Protein AF-A0A9D7D2G1-F1 (afdb_monomer)

pLDDT: mean 83.37, std 19.27, range [36.62, 98.75]

Nearest PDB structures (foldseek):
  5tik-assembly1_A  TM=4.092E-01  e=4.204E+00  Plasmodium falciparum 3D7
  6c7k-assembly2_B  TM=1.742E-01  e=4.949E-01  Synechocystis sp. PCC 6803 substr. Kazusa
  1h6h-assembly1_A  TM=3.244E-01  e=3.517E+00  Homo sapiens

Mean predicted aligned error: 9.83 Å

Sequence (231 aa):
MKHLTTCIVALLLLPGCNGDLDATELPETAPCVASPASLDRYAGLTPASGVDGIAFFYADEPQGLNRPEVVTLGAAGKPCSGARDRDACQREVTERSLQATSGWNPPDSGAFRHDRDFGFVTRGDAVVPIATLEELRVAVAPLETVEEAVAWFQVNRGPLRCGDRNLESASDGWVFRVESTGCGHREHFFKLTRDGAITLTRERALEAKPAPCPLVLRQRSARTIRLRELA

Secondary structure (DSSP, 8-state):
-----------S--S----PPPPPPPSBPPP----TTSTTTTTTPPPPTT--EEEEEEEE--SSSSPPEEEEEEEEE-TTTT-SSHHHHHHHHHHHHTT----B--TTSTTT---EEEEEEEETTEEEEE-SHHHHHHHHPSP-SHHHHHHHHHHHH----TTSS-EEEETTEEEEEEEE-SSS-EEEEEEEETT--EEEEEEEESSSS----------------------

Solvent-accessible surface area (backbone atoms only — not comparable to full-atom values): 13412 Å² total; per-residue (Å²): 137,87,80,80,86,74,83,73,86,81,85,82,85,76,89,66,92,80,54,69,49,80,78,81,74,37,92,34,58,41,72,80,66,63,48,64,89,44,59,46,30,45,56,50,38,54,43,16,90,85,43,32,6,32,42,32,34,35,32,47,55,68,93,76,92,65,82,58,58,74,44,78,28,49,45,17,67,42,58,27,68,57,19,87,53,40,68,60,38,51,49,49,54,54,58,48,56,80,65,61,88,62,36,34,66,49,57,80,50,61,99,83,51,62,46,26,36,30,34,33,43,17,40,36,73,44,76,42,81,30,46,41,67,68,54,45,33,63,49,32,26,67,46,90,47,69,58,29,47,51,26,51,42,20,57,70,72,26,79,73,72,57,80,37,40,30,19,39,86,51,99,66,29,34,38,38,55,45,79,41,75,68,79,28,43,31,40,36,33,31,39,34,35,32,66,61,53,75,43,83,75,47,76,45,73,29,44,91,67,58,58,82,61,81,75,76,71,74,77,74,73,79,76,77,78,77,80,76,83,84,127

Structure (mmCIF, N/CA/C/O backbone):
data_AF-A0A9D7D2G1-F1
#
_entry.id   AF-A0A9D7D2G1-F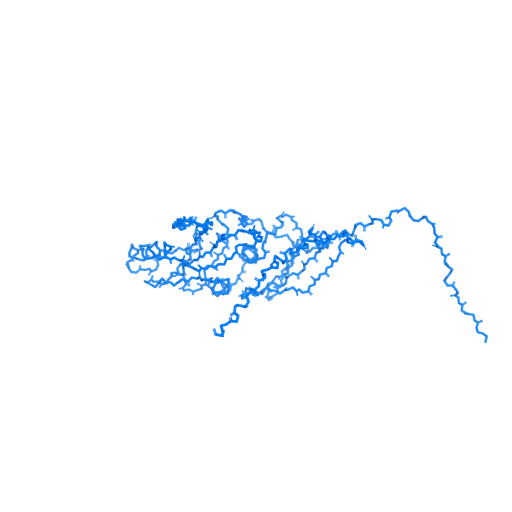1
#
loop_
_atom_site.group_PDB
_atom_site.id
_atom_site.type_symbol
_atom_site.label_atom_id
_atom_site.label_alt_id
_atom_site.label_comp_id
_atom_site.label_asym_id
_atom_site.label_entity_id
_atom_site.label_seq_id
_atom_site.pdbx_PDB_ins_code
_atom_site.Cartn_x
_atom_site.Cartn_y
_atom_site.Cartn_z
_atom_site.occupancy
_atom_site.B_iso_or_equiv
_atom_site.auth_seq_id
_atom_site.auth_comp_id
_atom_site.auth_asym_id
_atom_site.auth_atom_id
_atom_site.pdbx_PDB_model_num
ATOM 1 N N . MET A 1 1 ? 31.987 -24.295 -55.741 1.00 37.72 1 MET A N 1
ATOM 2 C CA . MET A 1 1 ? 32.555 -22.928 -55.793 1.00 37.72 1 MET A CA 1
ATOM 3 C C . MET A 1 1 ? 31.408 -21.978 -55.462 1.00 37.72 1 MET A C 1
ATOM 5 O O . MET A 1 1 ? 30.550 -21.788 -56.300 1.00 37.72 1 MET A O 1
ATOM 9 N N . LYS A 1 2 ? 31.090 -21.742 -54.183 1.00 40.06 2 LYS A N 1
ATOM 10 C CA . LYS A 1 2 ? 31.685 -20.751 -53.263 1.00 40.06 2 LYS A CA 1
ATOM 11 C C . LYS A 1 2 ? 31.754 -19.342 -53.865 1.00 40.06 2 LYS A C 1
ATOM 13 O O . LYS A 1 2 ? 32.793 -18.965 -54.382 1.00 40.06 2 LYS A O 1
ATOM 18 N N . HIS A 1 3 ? 30.690 -18.570 -53.666 1.00 36.62 3 HIS A N 1
ATOM 19 C CA . HIS A 1 3 ? 30.816 -17.148 -53.366 1.00 36.62 3 HIS A CA 1
ATOM 20 C C . HIS A 1 3 ? 30.049 -16.875 -52.071 1.00 36.62 3 HIS A C 1
ATOM 22 O O . HIS A 1 3 ? 28.835 -16.711 -52.059 1.00 36.62 3 HIS A O 1
ATOM 28 N N . LEU A 1 4 ? 30.798 -16.938 -50.964 1.00 40.44 4 LEU A N 1
ATOM 29 C CA . LEU A 1 4 ? 30.449 -16.249 -49.732 1.00 40.44 4 LEU A CA 1
ATOM 30 C C . LEU A 1 4 ? 30.504 -14.753 -50.046 1.00 40.44 4 LEU A C 1
ATOM 32 O O . LEU A 1 4 ? 31.571 -14.247 -50.397 1.00 40.44 4 LEU A O 1
ATOM 36 N N . THR A 1 5 ? 29.380 -14.058 -49.911 1.00 44.41 5 THR A N 1
ATOM 37 C CA . THR A 1 5 ? 29.380 -12.598 -49.852 1.00 44.41 5 THR A CA 1
ATOM 38 C C . THR A 1 5 ? 29.770 -12.200 -48.438 1.00 44.41 5 THR A C 1
ATOM 40 O O . THR A 1 5 ? 29.001 -12.296 -47.486 1.00 44.41 5 THR A O 1
ATOM 43 N N . THR A 1 6 ? 31.037 -11.836 -48.334 1.00 40.59 6 THR A N 1
ATOM 44 C CA . THR A 1 6 ? 31.730 -11.257 -47.196 1.00 40.59 6 THR A CA 1
ATOM 45 C C . THR A 1 6 ? 31.012 -9.992 -46.717 1.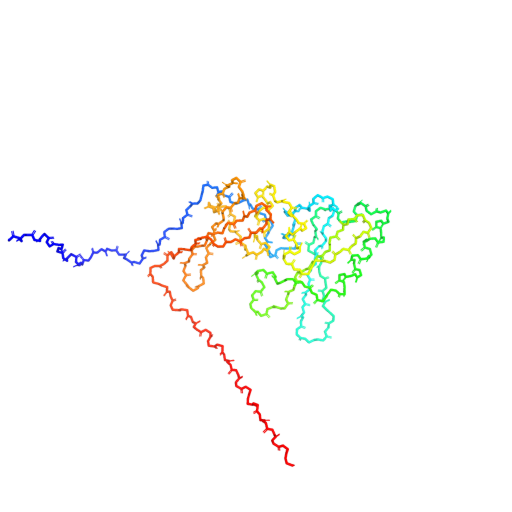00 40.59 6 THR A C 1
ATOM 47 O O . THR A 1 6 ? 30.997 -8.987 -47.426 1.00 40.59 6 THR A O 1
ATOM 50 N N . CYS A 1 7 ? 30.461 -10.009 -45.499 1.00 37.09 7 CYS A N 1
ATOM 51 C CA . CYS A 1 7 ? 30.221 -8.777 -44.746 1.00 37.09 7 CYS A CA 1
ATOM 52 C C . CYS A 1 7 ? 31.585 -8.172 -44.411 1.00 37.09 7 CYS A C 1
ATOM 54 O O . CYS A 1 7 ? 32.289 -8.625 -43.508 1.00 37.09 7 CYS A O 1
ATOM 56 N N . ILE A 1 8 ? 31.976 -7.191 -45.217 1.00 44.25 8 ILE A N 1
ATOM 57 C CA . ILE A 1 8 ? 33.166 -6.379 -45.022 1.00 44.25 8 ILE A CA 1
ATOM 58 C C . ILE A 1 8 ? 32.988 -5.554 -43.748 1.00 44.25 8 ILE A C 1
ATOM 60 O O . ILE A 1 8 ? 31.998 -4.853 -43.553 1.00 44.25 8 ILE A O 1
ATOM 64 N N . VAL A 1 9 ? 34.000 -5.677 -42.897 1.00 48.31 9 VAL A N 1
ATOM 65 C CA . VAL A 1 9 ? 34.281 -4.876 -41.713 1.00 48.31 9 VAL A CA 1
ATOM 66 C C . VAL A 1 9 ? 34.350 -3.399 -42.112 1.00 48.31 9 VAL A C 1
ATOM 68 O O . VAL A 1 9 ? 35.365 -2.935 -42.622 1.00 48.31 9 VAL A O 1
ATOM 71 N N . ALA A 1 10 ? 33.271 -2.658 -41.866 1.00 42.75 10 ALA A N 1
ATOM 72 C CA . ALA A 1 10 ? 33.273 -1.200 -41.807 1.00 42.75 10 ALA A CA 1
ATOM 73 C C . ALA A 1 10 ? 33.274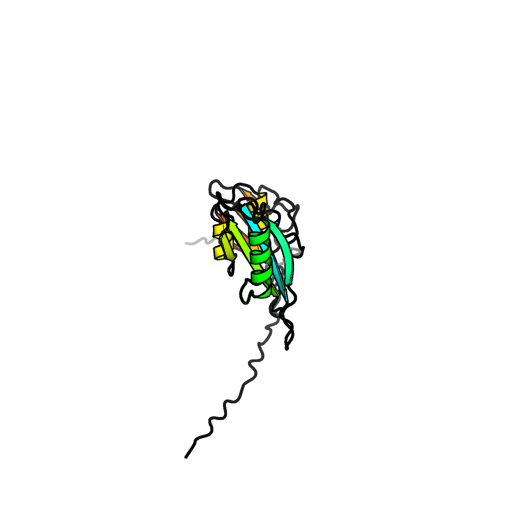 -0.779 -40.330 1.00 42.75 10 ALA A C 1
ATOM 75 O O . ALA A 1 10 ? 32.274 -0.333 -39.774 1.00 42.75 10 ALA A O 1
ATOM 76 N N . LEU A 1 11 ? 34.417 -0.991 -39.676 1.00 46.09 11 LEU A N 1
ATOM 77 C CA . LEU A 1 11 ? 34.780 -0.264 -38.467 1.00 46.09 11 LEU A CA 1
ATOM 78 C C . LEU A 1 11 ? 35.373 1.068 -38.930 1.00 46.09 11 LEU A C 1
ATOM 80 O O . LEU A 1 11 ? 36.401 1.046 -39.602 1.00 46.09 11 LEU A O 1
ATOM 84 N N . LEU A 1 12 ? 34.737 2.184 -38.564 1.00 45.22 12 LEU A N 1
ATOM 85 C CA . LEU A 1 12 ? 35.337 3.423 -38.039 1.00 45.22 12 LEU A CA 1
ATOM 86 C C . LEU A 1 12 ? 34.418 4.623 -38.330 1.00 45.22 12 LEU A C 1
ATOM 88 O O . LEU A 1 12 ? 34.124 4.927 -39.480 1.00 45.22 12 LEU A O 1
ATOM 92 N N . LEU A 1 13 ? 34.060 5.325 -37.245 1.00 43.41 13 LEU A N 1
ATOM 93 C CA . LEU A 1 13 ? 33.414 6.647 -37.182 1.00 43.41 13 LEU A CA 1
ATOM 94 C C . LEU A 1 13 ? 31.881 6.686 -37.334 1.00 43.41 13 LEU A C 1
ATOM 96 O O . LEU A 1 13 ? 31.344 7.435 -38.144 1.00 43.41 13 LEU A O 1
ATOM 100 N N . LEU A 1 14 ? 31.168 5.968 -36.457 1.00 43.66 14 LEU A N 1
ATOM 101 C CA . LEU A 1 14 ? 29.858 6.443 -36.000 1.00 43.66 14 LEU A CA 1
ATOM 102 C C . LEU A 1 14 ? 30.072 7.384 -34.799 1.00 43.66 14 LEU A C 1
ATOM 104 O O . LEU A 1 14 ? 30.745 6.988 -33.841 1.00 43.66 14 LEU A O 1
ATOM 108 N N . PRO A 1 15 ? 29.540 8.617 -34.823 1.00 40.59 15 PRO A N 1
ATOM 109 C CA . PRO A 1 15 ? 29.522 9.468 -33.645 1.00 40.59 15 PRO A CA 1
ATOM 110 C C . PRO A 1 15 ? 28.601 8.834 -32.590 1.00 40.59 15 PRO A C 1
ATOM 112 O O . PRO A 1 15 ? 27.443 8.546 -32.868 1.00 40.59 15 PRO A O 1
ATOM 115 N N . GLY A 1 16 ? 29.120 8.615 -31.378 1.00 40.22 16 GLY A N 1
ATOM 116 C CA . GLY A 1 16 ? 28.297 8.441 -30.177 1.00 40.22 16 GLY A CA 1
ATOM 117 C C . GLY A 1 16 ? 27.693 7.055 -29.907 1.00 40.22 16 GLY A C 1
ATOM 118 O O . GLY A 1 16 ? 26.507 6.966 -29.635 1.00 40.22 16 GLY A O 1
ATOM 119 N N . CYS A 1 17 ? 28.488 5.980 -29.831 1.00 45.84 17 CYS A N 1
ATOM 120 C CA . CYS A 1 17 ? 28.048 4.724 -29.181 1.00 45.84 17 CYS A CA 1
ATOM 121 C C . CYS A 1 17 ? 28.105 4.786 -27.634 1.00 45.84 17 CYS A C 1
ATOM 123 O O . CYS A 1 17 ? 28.354 3.775 -26.980 1.00 45.84 17 CYS A O 1
ATOM 125 N N . ASN A 1 18 ? 27.895 5.971 -27.057 1.00 48.38 18 ASN A N 1
ATOM 126 C CA . ASN A 1 18 ? 27.509 6.151 -25.654 1.00 48.38 18 ASN A CA 1
ATOM 127 C C . ASN A 1 18 ? 25.994 6.422 -25.619 1.00 48.38 18 ASN A C 1
ATOM 129 O O . ASN A 1 18 ? 25.554 7.410 -25.047 1.00 48.38 18 ASN A O 1
ATOM 133 N N . GLY A 1 19 ? 25.229 5.633 -26.377 1.00 53.94 19 GLY A N 1
ATOM 134 C CA . GLY A 1 19 ? 23.796 5.826 -26.534 1.00 53.94 19 GLY A CA 1
ATOM 135 C C . GLY A 1 19 ? 23.076 5.228 -25.342 1.00 53.94 19 GLY A C 1
ATOM 136 O O . GLY A 1 19 ? 22.947 4.005 -25.266 1.00 53.94 19 GLY A O 1
ATOM 137 N N . ASP A 1 20 ? 22.640 6.083 -24.427 1.00 67.56 20 ASP A N 1
ATOM 138 C CA . ASP A 1 20 ? 21.582 5.723 -23.494 1.00 67.56 20 ASP A CA 1
ATOM 139 C C . ASP A 1 20 ? 20.366 5.299 -24.327 1.00 67.56 20 ASP A C 1
ATOM 141 O O . ASP A 1 20 ? 19.984 5.971 -25.289 1.00 67.56 20 ASP A O 1
ATOM 145 N N . LEU A 1 21 ? 19.820 4.122 -24.032 1.00 77.25 21 LEU A N 1
ATOM 146 C CA . LEU A 1 21 ? 18.584 3.673 -24.651 1.00 77.25 21 LEU A CA 1
ATOM 147 C C . LEU A 1 21 ? 17.430 4.416 -23.990 1.00 77.25 21 LEU A C 1
ATOM 149 O O . LEU A 1 21 ? 17.313 4.416 -22.763 1.00 77.25 21 LEU A O 1
ATOM 153 N N . ASP A 1 22 ? 16.544 4.973 -24.810 1.00 84.69 22 ASP A N 1
ATOM 154 C CA . ASP A 1 22 ? 15.324 5.595 -24.311 1.00 84.69 22 ASP A CA 1
ATOM 155 C C . ASP A 1 22 ? 14.502 4.589 -23.497 1.00 84.69 22 ASP A C 1
ATOM 157 O O . ASP A 1 22 ? 14.361 3.413 -23.858 1.00 84.69 22 ASP A O 1
ATOM 161 N N . ALA A 1 23 ? 13.939 5.066 -22.390 1.00 87.12 23 ALA A N 1
ATOM 162 C CA . ALA A 1 23 ? 12.981 4.325 -21.586 1.00 87.12 23 ALA A CA 1
ATOM 163 C C . ALA A 1 23 ? 11.805 3.823 -22.442 1.00 87.12 23 ALA A C 1
ATOM 165 O O . ALA A 1 23 ? 11.312 4.525 -23.324 1.00 87.12 23 ALA A O 1
ATOM 166 N N . THR A 1 24 ? 11.328 2.603 -22.181 1.00 92.12 24 THR A N 1
ATOM 167 C CA . THR A 1 24 ? 10.108 2.113 -22.835 1.00 92.12 24 THR A CA 1
ATOM 168 C C . THR A 1 24 ? 8.909 2.913 -22.336 1.00 92.12 24 THR A C 1
ATOM 170 O O . THR A 1 24 ? 8.613 2.886 -21.147 1.00 92.12 24 THR A O 1
ATOM 173 N N . GLU A 1 25 ? 8.171 3.573 -23.223 1.00 94.69 25 GLU A N 1
ATOM 174 C CA . GLU A 1 25 ? 6.879 4.154 -22.852 1.00 94.69 25 GLU A CA 1
ATOM 175 C C . GLU A 1 25 ? 5.793 3.073 -22.802 1.00 94.69 25 GLU A C 1
ATOM 177 O O . GLU A 1 25 ? 5.651 2.271 -23.728 1.00 94.69 25 GLU A O 1
ATOM 182 N N . LEU A 1 26 ? 5.010 3.069 -21.725 1.00 96.50 26 LEU A N 1
ATOM 183 C CA . LEU A 1 26 ? 3.784 2.281 -21.612 1.00 96.50 26 LEU A CA 1
ATOM 184 C C . LEU A 1 26 ? 2.558 3.109 -22.064 1.00 96.50 26 LEU A C 1
ATOM 186 O O . LEU A 1 26 ? 2.635 4.339 -22.159 1.00 96.50 26 LEU A O 1
ATOM 190 N N . PRO A 1 27 ? 1.424 2.481 -22.425 1.00 97.12 27 PRO A N 1
ATOM 191 C CA . PRO A 1 27 ? 0.293 3.198 -23.013 1.00 97.12 27 PRO A CA 1
ATOM 192 C C . PRO A 1 27 ? -0.341 4.236 -22.078 1.00 97.12 27 PRO A C 1
ATOM 194 O O . PRO A 1 27 ? -0.830 5.251 -22.579 1.00 97.12 27 PRO A O 1
ATOM 197 N N . GLU A 1 28 ? -0.291 4.033 -20.762 1.00 97.25 28 GLU A N 1
ATOM 198 C CA . GLU A 1 28 ? -0.954 4.864 -19.754 1.00 97.25 28 GLU A CA 1
ATOM 199 C C . GLU A 1 28 ? 0.048 5.518 -18.789 1.00 97.25 28 GLU A C 1
ATOM 201 O O . GLU A 1 28 ? 1.206 5.109 -18.654 1.00 97.25 28 GLU A O 1
ATOM 206 N N . THR A 1 29 ? -0.428 6.549 -18.096 1.00 96.62 29 THR A N 1
ATOM 207 C CA . THR A 1 29 ? 0.300 7.260 -17.041 1.00 96.62 29 THR A CA 1
ATOM 208 C C . THR A 1 29 ? -0.228 6.815 -15.684 1.00 96.62 29 THR A C 1
ATOM 210 O O . THR A 1 29 ? -1.438 6.861 -15.461 1.00 96.62 29 THR A O 1
ATOM 213 N N . ALA A 1 30 ? 0.656 6.428 -14.760 1.00 94.25 30 ALA A N 1
ATOM 214 C CA . ALA A 1 30 ? 0.239 6.168 -13.386 1.00 94.25 30 ALA A CA 1
ATOM 215 C C . ALA A 1 30 ? -0.246 7.469 -12.705 1.00 94.25 30 ALA A C 1
ATOM 217 O O . ALA A 1 30 ? 0.460 8.486 -12.767 1.00 94.25 30 ALA A O 1
ATOM 218 N N . PRO A 1 31 ? -1.418 7.470 -12.040 1.00 94.06 31 PRO A N 1
ATOM 219 C CA . PRO A 1 31 ? -1.891 8.623 -11.283 1.00 94.06 31 PRO A CA 1
ATOM 220 C C . PRO A 1 31 ? -0.925 9.010 -10.157 1.00 94.06 31 PRO A C 1
ATOM 222 O O . PRO A 1 31 ? -0.234 8.174 -9.572 1.00 94.06 31 PRO A O 1
ATOM 225 N N . CYS A 1 32 ? -0.919 10.300 -9.817 1.00 90.12 32 CYS A N 1
ATOM 226 C CA . CYS A 1 32 ? -0.247 10.794 -8.619 1.00 90.12 32 CYS A CA 1
ATOM 227 C C . CYS A 1 32 ? -1.045 10.359 -7.389 1.00 90.12 32 CYS A C 1
ATOM 229 O O . CYS A 1 32 ? -2.122 10.894 -7.131 1.00 90.12 32 CYS A O 1
ATOM 231 N N . VAL A 1 33 ? -0.491 9.435 -6.612 1.00 89.00 33 VAL A N 1
ATOM 232 C CA . VAL A 1 33 ? -0.960 9.127 -5.255 1.00 89.00 33 VAL A CA 1
ATOM 233 C C . VAL A 1 33 ? 0.009 9.708 -4.223 1.00 89.00 33 VAL A C 1
ATOM 235 O O . VAL A 1 33 ? 1.071 10.228 -4.582 1.00 89.00 33 VAL A O 1
ATOM 238 N N . ALA A 1 34 ? -0.367 9.647 -2.946 1.00 84.56 34 ALA A N 1
ATOM 239 C CA . ALA A 1 34 ? 0.503 10.039 -1.843 1.00 84.56 34 ALA A CA 1
ATOM 240 C C . ALA A 1 34 ? 1.864 9.330 -1.936 1.00 84.56 34 ALA A C 1
ATOM 242 O O . ALA A 1 34 ? 1.935 8.141 -2.233 1.00 84.56 34 ALA A O 1
ATOM 243 N N . SER A 1 35 ? 2.941 10.076 -1.692 1.00 79.62 35 SER A N 1
ATOM 244 C CA . SER A 1 35 ? 4.307 9.551 -1.757 1.00 79.62 35 SER A CA 1
ATOM 245 C C . SER A 1 35 ? 4.515 8.434 -0.726 1.00 79.62 35 SER A C 1
ATOM 247 O O . SER A 1 35 ? 4.041 8.566 0.399 1.00 79.62 35 SER A O 1
ATOM 249 N N . PRO A 1 36 ? 5.308 7.383 -1.001 1.00 74.06 36 PRO A N 1
ATOM 250 C CA . PRO A 1 36 ? 5.646 6.388 0.020 1.00 74.06 36 PRO A CA 1
ATOM 251 C C . PRO A 1 36 ? 6.397 7.002 1.214 1.00 74.06 36 PRO A C 1
ATOM 253 O O . PRO A 1 36 ? 6.382 6.447 2.307 1.00 74.06 36 PRO A O 1
ATOM 256 N N . ALA A 1 37 ? 7.008 8.178 1.063 1.00 76.75 37 ALA A N 1
ATOM 257 C CA . ALA A 1 37 ? 7.652 8.882 2.169 1.00 76.75 37 ALA A CA 1
ATOM 258 C C . ALA A 1 37 ? 6.677 9.696 3.043 1.00 76.75 37 ALA A C 1
ATOM 260 O O . ALA A 1 37 ? 7.070 10.151 4.118 1.00 76.75 37 ALA A O 1
ATOM 261 N N . SER A 1 38 ? 5.432 9.918 2.609 1.00 82.12 38 SER A N 1
ATOM 262 C CA . SER A 1 38 ? 4.484 10.758 3.340 1.00 82.12 38 SER A CA 1
ATOM 263 C C . SER A 1 38 ? 3.702 9.980 4.401 1.00 82.12 38 SER A C 1
ATOM 265 O O . SER A 1 38 ? 3.584 8.756 4.360 1.00 82.12 38 SER A O 1
ATOM 267 N N . LEU A 1 39 ? 3.164 10.712 5.382 1.00 83.62 39 LEU A N 1
ATOM 268 C CA . LEU A 1 39 ? 2.352 10.149 6.468 1.00 83.62 39 LEU A CA 1
ATOM 269 C C . LEU A 1 39 ? 0.973 9.661 6.001 1.00 83.62 39 LEU A C 1
ATOM 271 O O . LEU A 1 39 ? 0.237 9.111 6.803 1.00 83.62 39 LEU A O 1
ATOM 275 N N . ASP A 1 40 ? 0.610 9.874 4.739 1.00 84.25 40 ASP A N 1
ATOM 276 C CA . ASP A 1 40 ? -0.650 9.465 4.115 1.00 84.25 40 ASP A CA 1
ATOM 277 C C . ASP A 1 40 ? -0.448 8.419 3.003 1.00 84.25 40 ASP A C 1
ATOM 279 O O . ASP A 1 40 ? -1.362 8.175 2.217 1.00 84.25 40 ASP A O 1
ATOM 283 N N . ARG A 1 41 ? 0.714 7.744 2.955 1.00 88.44 41 ARG A N 1
ATOM 284 C CA . ARG A 1 41 ? 1.060 6.722 1.941 1.00 88.44 41 ARG A CA 1
ATOM 285 C C . ARG A 1 41 ? 0.045 5.579 1.773 1.00 88.44 41 ARG A C 1
ATOM 287 O O . ARG A 1 41 ? 0.041 4.908 0.748 1.00 88.44 41 ARG A O 1
ATOM 294 N N . TYR A 1 42 ? -0.830 5.363 2.755 1.00 93.62 42 TYR A N 1
ATOM 295 C CA . TYR A 1 42 ? -1.876 4.334 2.727 1.00 93.62 42 TYR A CA 1
ATOM 296 C C . TYR A 1 42 ? -3.262 4.850 2.307 1.00 93.62 42 TYR A C 1
ATOM 298 O O . TYR A 1 42 ? -4.187 4.052 2.167 1.00 93.62 42 TYR A O 1
ATOM 306 N N . ALA A 1 43 ? -3.433 6.159 2.098 1.00 88.50 43 ALA A N 1
ATOM 307 C CA . ALA A 1 43 ? -4.740 6.777 1.855 1.00 88.50 43 ALA A CA 1
ATOM 308 C C . ALA A 1 43 ? -5.402 6.343 0.535 1.00 88.50 43 ALA A C 1
ATOM 310 O O . ALA A 1 43 ? -6.619 6.440 0.404 1.00 88.50 43 ALA A O 1
ATOM 311 N N . GLY A 1 44 ? -4.616 5.861 -0.434 1.00 92.31 44 GLY A N 1
ATOM 312 C CA . GLY A 1 44 ? -5.120 5.335 -1.705 1.00 92.31 44 GLY A CA 1
ATOM 313 C C . GLY A 1 44 ? -5.604 3.883 -1.648 1.00 92.31 44 GLY A C 1
ATOM 314 O O . GLY A 1 44 ? -6.032 3.361 -2.671 1.00 92.31 44 GLY A O 1
ATOM 315 N N . LEU A 1 45 ? -5.510 3.212 -0.494 1.00 96.62 45 LEU A N 1
ATOM 316 C CA . LEU A 1 45 ? -5.970 1.834 -0.336 1.00 96.62 45 LEU A CA 1
ATOM 317 C C . LEU A 1 45 ? -7.426 1.793 0.129 1.00 96.62 45 LEU A C 1
ATOM 319 O O . LEU A 1 45 ? -7.821 2.499 1.061 1.00 96.62 45 LEU A O 1
ATOM 323 N N . THR A 1 46 ? -8.191 0.877 -0.455 1.00 97.75 46 THR A N 1
ATOM 324 C CA . THR A 1 46 ? -9.532 0.528 0.013 1.00 97.75 46 THR A CA 1
ATOM 325 C C . THR A 1 46 ? -9.469 -0.786 0.788 1.00 97.75 46 THR A C 1
ATOM 327 O O . THR A 1 46 ? -8.862 -1.747 0.316 1.00 97.75 46 THR A O 1
ATOM 330 N N . PRO A 1 47 ? -10.063 -0.868 1.989 1.00 97.88 47 PRO A N 1
ATOM 331 C CA . PRO A 1 47 ? -10.156 -2.135 2.697 1.00 97.88 47 PRO A CA 1
ATOM 332 C C . PRO A 1 47 ? -11.028 -3.150 1.951 1.00 97.88 47 PRO A C 1
ATOM 334 O O . PRO A 1 47 ? -12.041 -2.797 1.347 1.00 97.88 47 PRO A O 1
ATOM 337 N N . ALA A 1 48 ? -10.675 -4.426 2.076 1.00 97.69 48 ALA A N 1
ATOM 338 C CA . ALA A 1 48 ? -11.452 -5.538 1.552 1.00 97.69 48 ALA A CA 1
ATOM 339 C C . ALA A 1 48 ? -12.899 -5.528 2.079 1.00 97.69 48 ALA A C 1
ATOM 341 O O . ALA A 1 48 ? -13.197 -5.026 3.167 1.00 97.69 48 ALA A O 1
ATOM 342 N N . SER A 1 49 ? -13.809 -6.163 1.337 1.00 96.56 49 SER A N 1
ATOM 343 C CA . SER A 1 49 ? -15.216 -6.256 1.739 1.00 96.56 49 SER A CA 1
ATOM 344 C C . SER A 1 49 ? -15.382 -6.807 3.165 1.00 96.56 49 SER A C 1
ATOM 346 O O . SER A 1 49 ? -14.760 -7.797 3.564 1.00 96.56 49 SER A O 1
ATOM 348 N N . GLY A 1 50 ? -16.227 -6.140 3.953 1.00 96.44 50 GLY A N 1
ATOM 349 C CA . GLY A 1 50 ? -16.466 -6.474 5.357 1.00 96.44 50 GLY A CA 1
ATOM 350 C C . GLY A 1 50 ? -15.350 -6.052 6.317 1.00 96.44 50 GLY A C 1
ATOM 351 O O . GLY A 1 50 ? -15.383 -6.461 7.475 1.00 96.44 50 GLY A O 1
ATOM 352 N N . VAL A 1 51 ? -14.348 -5.291 5.878 1.00 98.12 51 VAL A N 1
ATOM 353 C CA . VAL A 1 51 ? -13.413 -4.574 6.759 1.00 98.12 51 VAL A CA 1
ATOM 354 C C . VAL A 1 51 ? -13.908 -3.138 6.930 1.00 98.12 51 VAL A C 1
ATOM 356 O O . VAL A 1 51 ? -14.209 -2.466 5.949 1.00 98.12 51 VAL A O 1
ATOM 359 N N . ASP A 1 52 ? -13.975 -2.655 8.171 1.00 97.88 52 ASP A N 1
ATOM 360 C CA . ASP A 1 52 ? -14.402 -1.279 8.458 1.00 97.88 52 ASP A CA 1
ATOM 361 C C . ASP A 1 52 ? -13.308 -0.276 8.067 1.00 97.88 52 ASP A C 1
ATOM 363 O O . ASP A 1 52 ? -13.559 0.777 7.475 1.00 97.88 52 ASP A O 1
ATOM 367 N N . GLY A 1 53 ? -12.068 -0.615 8.410 1.00 98.12 53 GLY A N 1
ATOM 368 C CA . GLY A 1 53 ? -10.880 0.137 8.051 1.00 98.12 53 GLY A CA 1
ATOM 369 C C . GLY A 1 53 ? -9.608 -0.487 8.601 1.00 98.12 53 GLY A C 1
ATOM 370 O O . GLY A 1 53 ? -9.652 -1.404 9.429 1.00 98.12 53 GLY A O 1
ATOM 371 N N . ILE A 1 54 ? -8.481 0.046 8.146 1.00 98.44 54 ILE A N 1
ATOM 372 C CA . ILE A 1 54 ? -7.136 -0.314 8.585 1.00 98.44 54 ILE A CA 1
ATOM 373 C C . ILE A 1 54 ? -6.478 0.942 9.147 1.00 98.44 54 ILE A C 1
ATOM 375 O O . ILE A 1 54 ? -6.401 1.951 8.448 1.00 98.44 54 ILE A O 1
ATOM 379 N N . ALA A 1 55 ? -6.030 0.896 10.398 1.00 97.88 55 ALA A N 1
ATOM 380 C CA . ALA A 1 55 ? -5.226 1.960 10.998 1.00 97.88 55 ALA A CA 1
ATOM 381 C C . ALA A 1 55 ? -3.740 1.635 10.820 1.00 97.88 55 ALA A C 1
ATOM 383 O O . ALA A 1 55 ? -3.337 0.512 11.129 1.00 97.88 55 ALA A O 1
ATOM 384 N N . PHE A 1 56 ? -2.943 2.593 10.346 1.00 97.25 56 PHE A N 1
ATOM 385 C CA . PHE A 1 56 ? -1.518 2.401 10.074 1.00 97.25 56 PHE A CA 1
ATOM 386 C C . PHE A 1 56 ? -0.646 3.203 11.028 1.00 97.25 56 PHE A C 1
ATOM 388 O O . PHE A 1 56 ? -0.972 4.326 11.423 1.00 97.25 56 PHE A O 1
ATOM 395 N N . PHE A 1 57 ? 0.496 2.620 11.361 1.00 95.44 57 PHE A N 1
ATOM 396 C CA . PHE A 1 57 ? 1.446 3.160 12.312 1.00 95.44 57 PHE A CA 1
ATOM 397 C C . PHE A 1 57 ? 2.871 2.925 11.831 1.00 95.44 57 PHE A C 1
ATOM 399 O O . PHE A 1 57 ? 3.152 1.989 11.083 1.00 95.44 57 PHE A O 1
ATOM 406 N N . TYR A 1 58 ? 3.757 3.780 12.309 1.00 92.44 58 TYR A N 1
ATOM 407 C CA . TYR A 1 58 ? 5.194 3.721 12.134 1.00 92.44 58 TYR A CA 1
ATOM 408 C C . TYR A 1 58 ? 5.839 3.616 13.509 1.00 92.44 58 TYR A C 1
ATOM 410 O O . TYR A 1 58 ? 5.433 4.325 14.431 1.00 92.44 58 TYR A O 1
ATOM 418 N N . ALA A 1 59 ? 6.850 2.765 13.639 1.00 90.75 59 ALA A N 1
ATOM 419 C CA . ALA A 1 59 ? 7.742 2.756 14.787 1.00 90.75 59 ALA A CA 1
ATOM 420 C C . ALA A 1 59 ? 9.188 2.903 14.314 1.00 90.75 59 ALA A C 1
ATOM 422 O O . ALA A 1 59 ? 9.662 2.114 13.494 1.00 90.75 59 ALA A O 1
ATOM 423 N N . ASP A 1 60 ? 9.880 3.890 14.880 1.00 85.31 60 ASP A N 1
ATOM 424 C CA . ASP A 1 60 ? 11.337 3.988 14.821 1.00 85.31 60 ASP A CA 1
ATOM 425 C C . ASP A 1 60 ? 11.918 3.214 16.009 1.00 85.31 60 ASP A C 1
ATOM 427 O O . ASP A 1 60 ? 11.551 3.463 17.164 1.00 85.31 60 ASP A O 1
ATOM 431 N N . GLU A 1 61 ? 12.807 2.261 15.737 1.00 74.56 61 GLU A N 1
ATOM 432 C CA . GLU A 1 61 ? 13.628 1.617 16.759 1.00 74.56 61 GLU A CA 1
ATOM 433 C C . GLU A 1 61 ? 15.026 2.246 16.782 1.00 74.56 61 GLU A C 1
ATOM 435 O O . GLU A 1 61 ? 15.960 1.726 16.153 1.00 74.56 61 GLU A O 1
ATOM 440 N N . PRO A 1 62 ? 15.229 3.340 17.541 1.00 66.31 62 PRO A N 1
ATOM 441 C CA . PRO A 1 62 ? 16.562 3.875 17.725 1.00 66.31 62 PRO A CA 1
ATOM 442 C C . PRO A 1 62 ? 17.433 2.816 18.403 1.00 66.31 62 PRO A C 1
ATOM 444 O O . PRO A 1 62 ? 17.035 2.166 19.375 1.00 66.31 62 PRO A O 1
ATOM 447 N N . GLN A 1 63 ? 18.654 2.640 17.894 1.00 61.28 63 GLN A N 1
ATOM 448 C CA . GLN A 1 63 ? 19.611 1.705 18.475 1.00 61.28 63 GLN A CA 1
ATOM 449 C C . GLN A 1 63 ? 19.945 2.125 19.914 1.00 61.28 63 GLN A C 1
ATOM 451 O O . GLN A 1 63 ? 20.771 3.007 20.136 1.00 61.28 63 GLN A O 1
ATOM 456 N N . GLY A 1 64 ? 19.317 1.467 20.890 1.00 56.25 64 GLY A N 1
ATOM 457 C CA . GLY A 1 64 ? 19.622 1.627 22.309 1.00 56.25 64 GLY A CA 1
ATOM 458 C C . GLY A 1 64 ? 18.524 2.305 23.135 1.00 56.25 64 GLY A C 1
ATOM 459 O O . GLY A 1 64 ? 18.556 3.505 23.370 1.00 56.25 64 GLY A O 1
ATOM 460 N N . LEU A 1 65 ? 17.661 1.463 23.715 1.00 52.72 65 LEU A N 1
ATOM 461 C CA . LEU A 1 65 ? 17.097 1.581 25.074 1.00 52.72 65 LEU A CA 1
ATOM 462 C C . LEU A 1 65 ? 15.916 2.528 25.373 1.00 52.72 65 LEU A C 1
ATOM 464 O O . LEU A 1 65 ? 15.529 2.597 26.537 1.00 52.72 65 LEU A O 1
ATOM 468 N N . ASN A 1 66 ? 15.245 3.136 24.393 1.00 65.50 66 ASN A N 1
ATOM 469 C CA . ASN A 1 66 ? 13.941 3.782 24.633 1.00 65.50 66 ASN A CA 1
ATOM 470 C C . ASN A 1 66 ? 12.797 3.010 23.960 1.00 65.50 66 ASN A C 1
ATOM 472 O O . ASN A 1 66 ? 13.013 2.328 22.960 1.00 65.50 66 ASN A O 1
ATOM 476 N N . ARG A 1 67 ? 11.580 3.084 24.529 1.00 67.75 67 ARG A N 1
ATOM 477 C CA . ARG A 1 67 ? 10.375 2.555 23.863 1.00 67.75 67 ARG A CA 1
ATOM 478 C C . ARG A 1 67 ? 10.255 3.220 22.484 1.00 67.75 67 ARG A C 1
ATOM 480 O O . ARG A 1 67 ? 10.447 4.435 22.431 1.00 67.75 67 ARG A O 1
ATOM 487 N N . PRO A 1 68 ? 9.950 2.463 21.415 1.00 74.19 68 PRO A N 1
ATOM 488 C CA . PRO A 1 68 ? 9.790 3.040 20.088 1.00 74.19 68 PRO A CA 1
ATOM 489 C C . PRO A 1 68 ? 8.706 4.117 20.121 1.00 74.19 68 PRO A C 1
ATOM 491 O O . PRO A 1 68 ? 7.643 3.925 20.721 1.00 74.19 68 PRO A O 1
ATOM 494 N N . GLU A 1 69 ? 8.994 5.262 19.508 1.00 86.56 69 GLU A N 1
ATOM 495 C CA . GLU A 1 69 ? 7.982 6.283 19.272 1.00 86.56 69 GLU A CA 1
ATOM 496 C C . GLU A 1 69 ? 7.041 5.766 18.183 1.00 86.56 69 GLU A C 1
ATOM 498 O O . GLU A 1 69 ? 7.487 5.392 17.098 1.00 86.56 69 GLU A O 1
ATOM 503 N N . VAL A 1 70 ? 5.745 5.705 18.496 1.00 90.69 70 VAL A N 1
ATOM 504 C CA . VAL A 1 70 ? 4.716 5.252 17.559 1.00 90.69 70 VAL A CA 1
ATOM 505 C C . VAL A 1 70 ? 4.045 6.468 16.937 1.00 90.69 70 VAL A C 1
ATOM 507 O O . VAL A 1 70 ? 3.422 7.267 17.63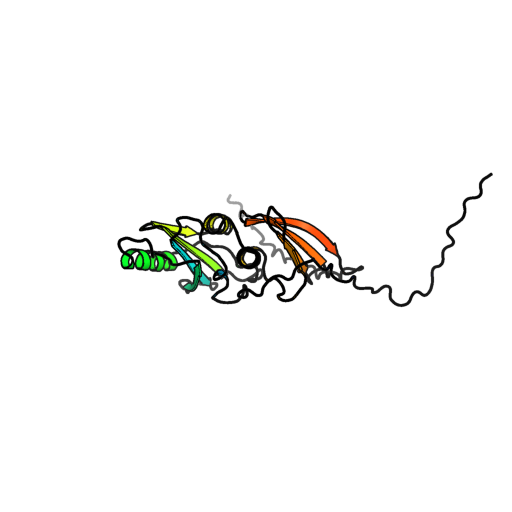7 1.00 90.69 70 VAL A O 1
ATOM 510 N N . VAL A 1 71 ? 4.150 6.587 15.616 1.00 92.38 71 VAL A N 1
ATOM 511 C CA . VAL A 1 71 ? 3.563 7.670 14.819 1.00 92.38 71 VAL A CA 1
ATOM 512 C C . VAL A 1 71 ? 2.408 7.117 13.991 1.00 92.38 71 VAL A C 1
ATOM 514 O O . VAL A 1 71 ? 2.526 6.064 13.372 1.00 92.38 71 VAL A O 1
ATOM 517 N N . THR A 1 72 ? 1.282 7.825 13.949 1.00 93.75 72 THR A N 1
ATOM 518 C CA . THR A 1 72 ? 0.134 7.448 13.111 1.00 93.75 72 THR A CA 1
ATOM 519 C C . THR A 1 72 ? 0.385 7.816 11.645 1.00 93.75 72 THR A C 1
ATOM 521 O O . THR A 1 72 ? 0.700 8.966 11.344 1.00 93.75 72 THR A O 1
ATOM 524 N N . LEU A 1 73 ? 0.181 6.859 10.734 1.00 91.56 73 LEU A N 1
ATOM 525 C CA . LEU A 1 73 ? 0.339 6.998 9.273 1.00 91.56 73 LEU A CA 1
ATOM 526 C C . LEU A 1 73 ? -1.009 7.092 8.530 1.00 91.56 73 LEU A C 1
ATOM 528 O O . LEU A 1 73 ? -1.131 6.749 7.354 1.00 91.56 73 LEU A O 1
ATOM 532 N N . GLY A 1 74 ? -2.063 7.482 9.242 1.00 92.31 74 GLY A N 1
ATOM 533 C CA . GLY A 1 74 ? -3.416 7.553 8.702 1.00 92.31 74 GLY A CA 1
ATOM 534 C C . GLY A 1 74 ? -4.135 6.203 8.665 1.00 92.31 74 GLY A C 1
ATOM 535 O O . GLY A 1 74 ? -3.877 5.305 9.472 1.00 92.31 74 GLY A O 1
ATOM 536 N N . ALA A 1 75 ? -5.114 6.096 7.767 1.00 95.31 75 ALA A N 1
ATOM 537 C CA . ALA A 1 75 ? -5.996 4.942 7.673 1.00 95.31 75 ALA A CA 1
ATOM 538 C C . ALA A 1 75 ? -6.497 4.706 6.244 1.00 95.31 75 ALA A C 1
ATOM 540 O O . ALA A 1 75 ? -6.683 5.653 5.481 1.00 95.31 75 ALA A O 1
ATOM 541 N N . ALA A 1 76 ? -6.790 3.443 5.938 1.00 95.69 76 ALA A N 1
ATOM 542 C CA . ALA A 1 76 ? -7.621 3.039 4.808 1.00 95.69 76 ALA A CA 1
ATOM 543 C C . ALA A 1 76 ? -9.044 2.771 5.318 1.00 95.69 76 ALA A C 1
ATOM 545 O O . ALA A 1 76 ? -9.230 2.042 6.296 1.00 95.69 76 ALA A O 1
ATOM 546 N N . GLY A 1 77 ? -10.061 3.354 4.684 1.00 95.81 77 GLY A N 1
ATOM 547 C CA . GLY A 1 77 ? -11.446 3.270 5.161 1.00 95.81 77 GLY A CA 1
ATOM 548 C C . GLY A 1 77 ? -11.680 3.999 6.491 1.00 95.81 77 GLY A C 1
ATOM 549 O O . GLY A 1 77 ? -11.140 5.080 6.727 1.00 95.81 77 GLY A O 1
ATOM 550 N N . LYS A 1 78 ? -12.538 3.442 7.357 1.00 97.44 78 LYS A N 1
ATOM 551 C CA . LYS A 1 78 ? -12.943 4.058 8.634 1.00 97.44 78 LYS A CA 1
ATOM 552 C C . LYS A 1 78 ? -12.800 3.057 9.784 1.00 97.44 78 LYS A C 1
ATOM 554 O O . LYS A 1 78 ? -13.781 2.382 10.120 1.00 97.44 78 LYS A O 1
ATOM 559 N N . PRO A 1 79 ? -11.607 2.964 10.404 1.00 98.06 79 PRO A N 1
ATOM 560 C CA . PRO A 1 79 ? -11.372 2.028 11.491 1.00 98.06 79 PRO A CA 1
ATOM 561 C C . PRO A 1 79 ? -12.420 2.132 12.606 1.00 98.06 79 PRO A C 1
ATOM 563 O O . PRO A 1 79 ? -12.836 3.234 12.972 1.00 98.06 79 PRO A O 1
ATOM 566 N N . CYS A 1 80 ? -12.856 0.985 13.129 1.00 98.44 80 CYS A N 1
ATOM 567 C CA . CYS A 1 80 ? -13.873 0.854 14.181 1.00 98.44 80 CYS A CA 1
ATOM 568 C C . CYS A 1 80 ? -15.278 1.378 13.824 1.00 98.44 80 CYS A C 1
ATOM 570 O O . CYS A 1 80 ? -16.136 1.471 14.701 1.00 98.44 80 CYS A O 1
ATOM 572 N N . SER A 1 81 ? -15.561 1.741 12.567 1.00 98.31 81 SER A N 1
ATOM 573 C CA . SER A 1 81 ? -16.865 2.325 12.214 1.00 98.31 81 SER A CA 1
ATOM 574 C C . SER A 1 81 ? -18.047 1.358 12.376 1.00 98.31 81 SER A C 1
ATOM 576 O O . SER A 1 81 ? -19.152 1.818 12.698 1.00 98.31 81 SER A O 1
ATOM 578 N N . GLY A 1 82 ? -17.808 0.051 12.228 1.00 97.88 82 GLY A N 1
ATOM 579 C CA . GLY A 1 82 ? -18.776 -1.026 12.442 1.00 97.88 82 GLY A CA 1
ATOM 580 C C . GLY A 1 82 ? -18.810 -1.587 13.868 1.00 97.88 82 GLY A C 1
ATOM 581 O O . GLY A 1 82 ? -19.648 -2.444 14.153 1.00 97.88 82 GLY A O 1
ATOM 582 N N . ALA A 1 83 ? -17.936 -1.127 14.771 1.00 98.44 83 ALA A N 1
ATOM 583 C CA . ALA A 1 83 ? -17.903 -1.578 16.163 1.00 98.44 83 ALA A CA 1
ATOM 584 C C . ALA A 1 83 ? -19.182 -1.189 16.919 1.00 98.44 83 ALA A C 1
ATOM 586 O O . ALA A 1 83 ? -19.719 -0.091 16.734 1.00 98.44 83 ALA A O 1
ATOM 587 N N . ARG A 1 84 ? -19.644 -2.072 17.814 1.00 98.50 84 ARG A N 1
ATOM 588 C CA . ARG A 1 84 ? -20.760 -1.781 18.729 1.00 98.50 84 ARG A CA 1
ATOM 589 C C . ARG A 1 84 ? -20.338 -0.763 19.781 1.00 98.50 84 ARG A C 1
ATOM 591 O O . ARG A 1 84 ? -21.101 0.152 20.076 1.00 98.50 84 ARG A O 1
ATOM 598 N N . ASP A 1 85 ? -19.120 -0.909 20.300 1.00 98.19 85 ASP A N 1
ATOM 599 C CA . ASP A 1 85 ? -18.459 0.073 21.160 1.00 98.19 85 ASP A CA 1
ATOM 600 C C . ASP A 1 85 ? -17.235 0.639 20.427 1.00 98.19 85 ASP A C 1
ATOM 602 O O . ASP A 1 85 ? -16.140 0.068 20.426 1.00 98.19 85 ASP A O 1
ATOM 606 N N . ARG A 1 86 ? -17.449 1.769 19.746 1.00 98.38 86 ARG A N 1
ATOM 607 C CA . ARG A 1 86 ? -16.414 2.428 18.939 1.00 98.38 86 ARG A CA 1
ATOM 608 C C . ARG A 1 86 ? -15.240 2.904 19.783 1.00 98.38 86 ARG A C 1
ATOM 610 O O . ARG A 1 86 ? -14.098 2.766 19.351 1.00 98.38 86 ARG A O 1
ATOM 617 N N . ASP A 1 87 ? -15.514 3.415 20.977 1.00 98.38 87 ASP A N 1
ATOM 618 C CA . ASP A 1 87 ? -14.481 3.947 21.860 1.00 98.38 87 ASP A CA 1
ATOM 619 C C . ASP A 1 87 ? -13.617 2.810 22.415 1.00 98.38 87 ASP A C 1
ATOM 621 O O . ASP A 1 87 ? -12.398 2.955 22.512 1.00 98.38 87 ASP A O 1
ATOM 625 N N . ALA A 1 88 ? -14.216 1.658 22.744 1.00 98.31 88 ALA A N 1
ATOM 626 C CA . ALA A 1 88 ? -13.460 0.467 23.129 1.00 98.31 88 ALA A CA 1
ATOM 627 C C . ALA A 1 88 ? -12.560 -0.037 21.996 1.00 98.31 88 ALA A C 1
ATOM 629 O O . ALA A 1 88 ? -11.376 -0.267 22.235 1.00 98.31 88 ALA A O 1
ATOM 630 N N . CYS A 1 89 ? -13.079 -0.124 20.768 1.00 98.75 89 CYS A N 1
ATOM 631 C CA . CYS A 1 89 ? -12.279 -0.521 19.608 1.00 98.75 89 CYS A CA 1
ATOM 632 C C . CYS A 1 89 ? -11.105 0.446 19.358 1.00 98.75 89 CYS A C 1
ATOM 634 O O . CYS A 1 89 ? -9.972 0.012 19.152 1.00 98.75 89 CYS A O 1
ATOM 636 N N . GLN A 1 90 ? -11.333 1.763 19.438 1.00 98.44 90 GLN A N 1
ATOM 637 C CA . GLN A 1 90 ? -10.274 2.763 19.248 1.00 98.44 90 GLN A CA 1
ATOM 638 C C . GLN A 1 90 ? -9.202 2.708 20.342 1.00 98.44 90 GLN A C 1
ATOM 640 O O . GLN A 1 90 ? -8.007 2.825 20.043 1.00 98.44 90 GLN A O 1
ATOM 645 N N . ARG A 1 91 ? -9.611 2.505 21.603 1.00 98.31 91 ARG A N 1
ATOM 646 C CA . ARG A 1 91 ? -8.667 2.279 22.705 1.00 98.31 91 ARG A CA 1
ATOM 647 C C . ARG A 1 91 ? -7.830 1.035 22.455 1.00 98.31 91 ARG A C 1
ATOM 649 O O . ARG A 1 91 ? -6.615 1.116 22.568 1.00 98.31 91 ARG A O 1
ATOM 656 N N . GLU A 1 92 ? -8.447 -0.067 22.038 1.00 98.31 92 GLU A N 1
ATOM 657 C CA . GLU A 1 92 ? -7.728 -1.306 21.747 1.00 98.31 92 GLU A CA 1
ATOM 658 C C . GLU A 1 92 ? -6.711 -1.140 20.606 1.00 98.31 92 GLU A C 1
ATOM 660 O O . GLU A 1 92 ? -5.568 -1.576 20.746 1.00 98.31 92 GLU A O 1
ATOM 665 N N . VAL A 1 93 ? -7.074 -0.460 19.511 1.00 98.06 93 VAL A N 1
ATOM 666 C CA . VAL A 1 93 ? -6.130 -0.128 18.424 1.00 98.06 93 VAL A CA 1
ATOM 667 C C . VAL A 1 93 ? -4.940 0.675 18.961 1.00 98.06 93 VAL A C 1
ATOM 669 O O . VAL A 1 93 ? -3.793 0.360 18.647 1.00 98.06 93 VAL A O 1
ATOM 672 N N . THR A 1 94 ? -5.200 1.683 19.797 1.00 96.69 94 THR A N 1
ATOM 673 C CA . THR A 1 94 ? -4.158 2.546 20.377 1.00 96.69 94 THR A CA 1
ATOM 674 C C . THR A 1 94 ? -3.260 1.782 21.352 1.00 96.69 94 THR A C 1
ATOM 676 O O . THR A 1 94 ? -2.040 1.888 21.302 1.00 96.69 94 THR A O 1
ATOM 679 N N . GLU A 1 95 ? -3.835 0.980 22.244 1.00 96.12 95 GLU A N 1
ATOM 680 C CA . GLU A 1 95 ? -3.073 0.210 23.230 1.00 96.12 95 GLU A CA 1
ATOM 681 C C . GLU A 1 95 ? -2.211 -0.865 22.566 1.00 96.12 95 GLU A C 1
ATOM 683 O O . GLU A 1 95 ? -1.051 -1.048 22.946 1.00 96.12 95 GLU A O 1
ATOM 688 N N . ARG A 1 96 ? -2.749 -1.550 21.548 1.00 96.31 96 ARG A N 1
ATOM 689 C CA . ARG A 1 96 ? -2.000 -2.556 20.790 1.00 96.31 96 ARG A CA 1
ATOM 690 C C . ARG A 1 96 ? -0.908 -1.930 19.927 1.00 96.31 96 ARG A C 1
ATOM 692 O O . ARG A 1 96 ? 0.148 -2.546 19.792 1.00 96.31 96 ARG A O 1
ATOM 699 N N . SER A 1 97 ? -1.106 -0.727 19.379 1.00 94.94 97 SER A N 1
ATOM 700 C CA . SER A 1 97 ? -0.067 -0.070 18.575 1.00 94.94 97 SER A CA 1
ATOM 701 C C . SER A 1 97 ? 1.171 0.277 19.404 1.00 94.94 97 SER A C 1
ATOM 703 O O . SER A 1 97 ? 2.291 0.057 18.948 1.00 94.94 97 SER A O 1
ATOM 705 N N . LEU A 1 98 ? 0.986 0.680 20.665 1.00 92.25 98 LEU A N 1
ATOM 706 C CA . LEU A 1 98 ? 2.074 0.921 21.624 1.00 92.25 98 LEU A CA 1
ATOM 707 C C . LEU A 1 98 ? 2.848 -0.350 22.023 1.00 92.25 98 LEU A C 1
ATOM 709 O O . LEU A 1 98 ? 3.917 -0.255 22.629 1.00 92.25 98 LEU A O 1
ATOM 713 N N . GLN A 1 99 ? 2.308 -1.533 21.723 1.00 91.12 99 GLN A N 1
ATOM 714 C CA . GLN A 1 99 ? 2.889 -2.837 22.056 1.00 91.12 99 GLN A CA 1
ATOM 715 C C . GLN A 1 99 ? 3.387 -3.598 20.818 1.00 91.12 99 GLN A C 1
ATOM 717 O O . GLN A 1 99 ? 3.873 -4.722 20.948 1.00 91.12 99 GLN A O 1
ATOM 722 N N . ALA A 1 100 ? 3.269 -3.019 19.620 1.00 89.56 100 ALA A N 1
ATOM 723 C CA . ALA A 1 100 ? 3.623 -3.693 18.381 1.00 89.56 100 ALA A CA 1
ATOM 724 C C . ALA A 1 100 ? 5.142 -3.924 18.269 1.00 89.56 100 ALA A C 1
ATOM 726 O O . ALA A 1 100 ? 5.954 -2.995 18.233 1.00 89.56 100 ALA A O 1
ATOM 727 N N . THR A 1 101 ? 5.525 -5.196 18.173 1.00 88.62 101 THR A N 1
ATOM 728 C CA . THR A 1 101 ? 6.919 -5.651 18.021 1.00 88.62 101 THR A CA 1
ATOM 729 C C . THR A 1 101 ? 7.237 -6.156 16.615 1.00 88.62 101 THR A C 1
ATOM 731 O O . THR A 1 101 ? 8.353 -6.595 16.353 1.00 88.62 101 THR A O 1
ATOM 734 N N . SER A 1 102 ? 6.258 -6.126 15.711 1.00 90.75 102 SER A N 1
ATOM 735 C CA . SER A 1 102 ? 6.370 -6.638 14.345 1.00 90.75 102 SER A CA 1
ATOM 736 C C . SER A 1 102 ? 5.789 -5.644 13.346 1.00 90.75 102 SER A C 1
ATOM 738 O O . SER A 1 102 ? 5.049 -4.738 13.729 1.00 90.75 102 SER A O 1
ATOM 740 N N . GLY A 1 103 ? 6.178 -5.799 12.085 1.00 93.12 103 GLY A N 1
ATOM 741 C CA . GLY A 1 103 ? 5.831 -4.913 10.985 1.00 93.12 103 GLY A CA 1
ATOM 742 C C . GLY A 1 103 ? 6.675 -5.232 9.753 1.00 93.12 103 GLY A C 1
ATOM 743 O O . GLY A 1 103 ? 7.445 -6.198 9.738 1.00 93.12 103 GLY A O 1
ATOM 744 N N . TRP A 1 104 ? 6.554 -4.397 8.730 1.00 93.06 104 TRP A N 1
ATOM 745 C CA . TRP A 1 104 ? 7.352 -4.470 7.513 1.00 93.06 104 TRP A CA 1
ATOM 746 C C . TRP A 1 104 ? 8.208 -3.219 7.349 1.00 93.06 104 TRP A C 1
ATOM 748 O O . TRP A 1 104 ? 7.846 -2.129 7.786 1.00 93.06 104 TRP A O 1
ATOM 758 N N . ASN A 1 105 ? 9.346 -3.374 6.679 1.00 89.88 105 ASN A N 1
ATOM 759 C CA . ASN A 1 105 ? 10.187 -2.237 6.337 1.00 89.88 105 ASN A CA 1
ATOM 760 C C . ASN A 1 105 ? 9.567 -1.520 5.132 1.00 89.88 105 ASN A C 1
ATOM 762 O O . ASN A 1 105 ? 9.296 -2.187 4.123 1.00 89.88 105 ASN A O 1
ATOM 766 N N . PRO A 1 106 ? 9.355 -0.195 5.188 1.00 85.38 106 PRO A N 1
ATOM 767 C CA . PRO A 1 106 ? 8.945 0.538 4.005 1.00 85.38 106 PRO A CA 1
ATOM 768 C C . PRO A 1 106 ? 10.065 0.461 2.950 1.00 85.38 106 PRO A C 1
ATOM 770 O O . PRO A 1 106 ? 11.246 0.477 3.303 1.00 85.38 106 PRO A O 1
ATOM 773 N N . PRO A 1 107 ? 9.733 0.383 1.652 1.00 78.88 107 PRO A N 1
ATOM 774 C CA . PRO A 1 107 ? 10.712 0.162 0.582 1.00 78.88 107 PRO A CA 1
ATOM 775 C C . PRO A 1 107 ? 11.823 1.228 0.525 1.00 78.88 107 PRO A C 1
ATOM 777 O O . PRO A 1 107 ? 12.934 0.933 0.086 1.00 78.88 107 PRO A O 1
ATOM 780 N N . ASP A 1 108 ? 11.557 2.428 1.047 1.00 73.88 108 ASP A N 1
ATOM 781 C CA . ASP A 1 108 ? 12.500 3.550 1.084 1.00 73.88 108 ASP A CA 1
ATOM 782 C C . ASP A 1 108 ? 13.335 3.632 2.379 1.00 73.88 108 ASP A C 1
ATOM 784 O O . ASP A 1 108 ? 14.145 4.549 2.530 1.00 73.88 108 ASP A O 1
ATOM 788 N N . SER A 1 109 ? 13.199 2.685 3.319 1.00 68.31 109 SER A N 1
ATOM 789 C CA . SER A 1 109 ? 13.917 2.724 4.608 1.00 68.31 109 SER A CA 1
ATOM 790 C C . SER A 1 109 ? 15.441 2.586 4.462 1.00 68.31 109 SER A C 1
ATOM 792 O O . SER A 1 109 ? 16.199 2.822 5.402 1.00 68.31 109 SER A O 1
ATOM 794 N N . GLY A 1 110 ? 15.946 2.214 3.285 1.00 68.12 110 GLY A N 1
ATOM 795 C CA . GLY A 1 110 ? 17.363 1.918 3.094 1.00 68.12 110 GLY A CA 1
ATOM 796 C C . GLY A 1 110 ? 17.842 0.745 3.965 1.00 68.12 110 GLY A C 1
ATOM 797 O O . GLY A 1 110 ? 17.118 0.174 4.775 1.00 68.12 110 GLY A O 1
ATOM 798 N N . ALA A 1 111 ? 19.103 0.345 3.795 1.00 65.25 111 ALA A N 1
ATOM 799 C CA . ALA A 1 111 ? 19.626 -0.884 4.406 1.00 65.25 111 ALA A CA 1
AT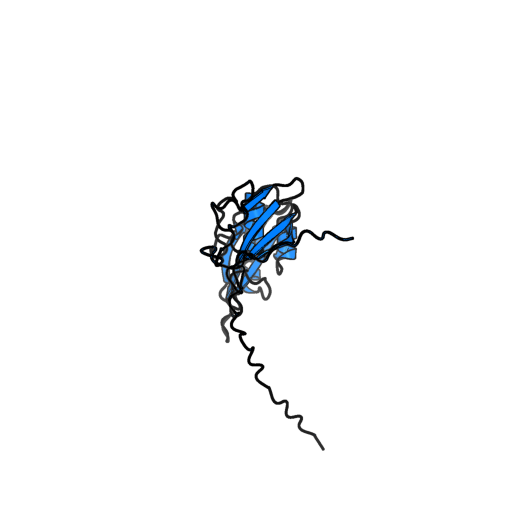OM 800 C C . ALA A 1 111 ? 19.923 -0.793 5.919 1.00 65.25 111 ALA A C 1
ATOM 802 O O . ALA A 1 111 ? 20.287 -1.803 6.521 1.00 65.25 111 ALA A O 1
ATOM 803 N N . PHE A 1 112 ? 19.840 0.399 6.517 1.00 63.91 112 PHE A N 1
ATOM 804 C CA . PHE A 1 112 ? 20.345 0.667 7.871 1.00 63.91 112 PHE A CA 1
ATOM 805 C C . PHE A 1 112 ? 19.315 1.267 8.830 1.00 63.91 112 PHE A C 1
ATOM 807 O O . PHE A 1 112 ? 19.659 1.502 9.989 1.00 63.91 112 PHE A O 1
ATOM 814 N N . ARG A 1 113 ? 18.088 1.531 8.372 1.00 69.94 113 ARG A N 1
ATOM 815 C CA . ARG A 1 113 ? 17.013 1.998 9.247 1.00 69.94 113 ARG A CA 1
ATOM 816 C C . ARG A 1 113 ? 16.236 0.803 9.782 1.00 69.94 113 ARG A C 1
ATOM 818 O O . ARG A 1 113 ? 15.977 -0.144 9.041 1.00 69.94 113 ARG A O 1
ATOM 825 N N . HIS A 1 114 ? 15.897 0.870 11.065 1.00 74.50 114 HIS A N 1
ATOM 826 C CA . HIS A 1 114 ? 15.063 -0.118 11.761 1.00 74.50 114 HIS A CA 1
ATOM 827 C C . HIS A 1 114 ? 13.597 0.333 11.830 1.00 74.50 114 HIS A C 1
ATOM 829 O O . HIS A 1 114 ? 12.822 -0.151 12.649 1.00 74.50 114 HIS A O 1
ATOM 835 N N . ASP A 1 115 ? 13.247 1.274 10.957 1.00 84.69 115 ASP A N 1
ATOM 836 C CA . ASP A 1 115 ? 11.908 1.774 10.701 1.00 84.69 115 ASP A CA 1
ATOM 837 C C . ASP A 1 115 ? 10.988 0.617 10.301 1.00 84.69 115 ASP A C 1
ATOM 839 O O . ASP A 1 115 ? 11.275 -0.112 9.344 1.00 84.69 115 ASP A O 1
ATOM 843 N N . ARG A 1 116 ? 9.854 0.479 10.991 1.00 90.38 116 ARG A N 1
ATOM 844 C CA . ARG A 1 116 ? 8.794 -0.449 10.589 1.00 90.38 116 ARG A CA 1
ATOM 845 C C . ARG A 1 116 ? 7.452 0.250 10.485 1.00 90.38 116 ARG A C 1
ATOM 847 O O . ARG A 1 116 ? 7.045 0.991 11.378 1.00 90.38 116 ARG A O 1
ATOM 854 N N . ASP A 1 117 ? 6.738 -0.085 9.428 1.00 94.50 117 ASP A N 1
ATOM 855 C CA . ASP A 1 117 ? 5.315 0.165 9.318 1.00 94.50 117 ASP A CA 1
ATOM 856 C C . ASP A 1 117 ? 4.549 -1.071 9.804 1.00 94.50 117 ASP A C 1
ATOM 858 O O . ASP A 1 117 ? 4.995 -2.211 9.652 1.00 94.50 117 ASP A O 1
ATOM 862 N N . PHE A 1 118 ? 3.392 -0.849 10.409 1.00 96.31 118 PHE A N 1
ATOM 863 C CA . PHE A 1 118 ? 2.467 -1.900 10.824 1.00 96.31 118 PHE A CA 1
ATOM 864 C C . PHE A 1 118 ? 1.038 -1.357 10.826 1.00 96.31 118 PHE A C 1
ATOM 866 O O . PHE A 1 118 ? 0.811 -0.150 10.702 1.00 96.31 118 PHE A O 1
ATOM 873 N N . GLY A 1 119 ? 0.048 -2.236 10.958 1.00 97.56 119 GLY A N 1
ATOM 874 C CA . GLY A 1 119 ? -1.343 -1.798 10.976 1.00 97.56 119 GLY A CA 1
ATOM 875 C C . GLY A 1 119 ? -2.273 -2.697 11.769 1.00 97.56 119 GLY A C 1
ATOM 876 O O . GLY A 1 119 ? -1.881 -3.751 12.263 1.00 97.56 119 GLY A O 1
ATOM 877 N N . PHE A 1 120 ? -3.525 -2.265 11.885 1.00 98.44 120 PHE A N 1
ATOM 878 C CA . PHE A 1 120 ? -4.595 -3.030 12.516 1.00 98.44 120 PHE A CA 1
ATOM 879 C C . PHE A 1 120 ? -5.851 -2.982 11.654 1.00 98.44 120 PHE A C 1
ATOM 881 O O . PHE A 1 120 ? -6.388 -1.905 11.393 1.00 98.44 120 PHE A O 1
ATOM 888 N N . VAL A 1 121 ? -6.327 -4.156 11.244 1.00 98.44 121 VAL A N 1
ATOM 889 C CA . VAL A 1 121 ? -7.637 -4.337 10.614 1.00 98.44 121 VAL A CA 1
ATOM 890 C C . VAL A 1 121 ? -8.706 -4.248 11.691 1.00 98.44 121 VAL A C 1
ATOM 892 O O . VAL A 1 121 ? -8.592 -4.882 12.741 1.00 98.44 121 VAL A O 1
ATOM 895 N N . THR A 1 122 ? -9.775 -3.517 11.399 1.00 98.69 122 THR A N 1
ATOM 896 C CA . THR A 1 122 ? -10.971 -3.472 12.244 1.00 98.69 122 THR A CA 1
ATOM 897 C C . THR A 1 122 ? -12.179 -4.035 11.498 1.00 98.69 122 THR A C 1
ATOM 899 O O . THR A 1 122 ? -12.380 -3.751 10.314 1.00 98.69 122 THR A O 1
ATOM 902 N N . ARG A 1 123 ? -12.961 -4.877 12.179 1.00 98.19 123 ARG A N 1
ATOM 903 C CA . ARG A 1 123 ? -14.209 -5.468 11.670 1.00 98.19 123 ARG A CA 1
ATOM 904 C C . ARG A 1 123 ? -15.179 -5.655 12.830 1.00 98.19 123 ARG A C 1
ATOM 906 O O . ARG A 1 123 ? -15.036 -6.599 13.612 1.00 98.19 123 ARG A O 1
ATOM 913 N N . GLY A 1 124 ? -16.174 -4.785 12.939 1.00 97.56 124 GLY A N 1
ATOM 914 C CA . GLY A 1 124 ? -17.019 -4.752 14.124 1.00 97.56 124 GLY A CA 1
ATOM 915 C C . GLY A 1 124 ? -16.168 -4.483 15.365 1.00 97.56 124 GLY A C 1
ATOM 916 O O . GLY A 1 124 ? -15.349 -3.571 15.376 1.00 97.56 124 GLY A O 1
ATOM 917 N N . ASP A 1 125 ? -16.327 -5.311 16.395 1.00 97.81 125 ASP A N 1
ATOM 918 C CA . ASP A 1 125 ? -15.538 -5.205 17.631 1.00 97.81 125 ASP A CA 1
ATOM 919 C C . ASP A 1 125 ? -14.145 -5.858 17.523 1.00 97.81 125 ASP A C 1
ATOM 921 O O . ASP A 1 125 ? -13.378 -5.829 18.480 1.00 97.81 125 ASP A O 1
ATOM 925 N N . ALA A 1 126 ? -13.813 -6.503 16.398 1.00 98.25 126 ALA A N 1
ATOM 926 C CA . ALA A 1 126 ? -12.542 -7.204 16.247 1.00 98.25 126 ALA A CA 1
ATOM 927 C C . ALA A 1 126 ? -11.425 -6.258 15.787 1.00 98.25 126 ALA A C 1
ATOM 929 O O . ALA A 1 126 ? -11.577 -5.555 14.786 1.00 98.25 126 ALA A O 1
ATOM 930 N N . VAL A 1 127 ? -10.276 -6.332 16.468 1.00 98.56 127 VAL A N 1
ATOM 931 C CA . VAL A 1 127 ? -9.021 -5.657 16.106 1.00 98.56 127 VAL A CA 1
ATOM 932 C C . VAL A 1 127 ? -7.940 -6.708 15.846 1.00 98.56 127 VAL A C 1
ATOM 934 O O . VAL A 1 127 ? -7.535 -7.441 16.752 1.00 98.56 127 VAL A O 1
ATOM 937 N N . VAL A 1 128 ? -7.465 -6.795 14.603 1.00 98.25 128 VAL A N 1
ATOM 938 C CA . VAL A 1 128 ? -6.491 -7.808 14.164 1.00 98.25 128 VAL A CA 1
ATOM 939 C C . VAL A 1 128 ? -5.208 -7.118 13.695 1.00 98.25 128 VAL A C 1
ATOM 941 O O . VAL A 1 128 ? -5.289 -6.256 12.821 1.00 98.25 128 VAL A O 1
ATOM 944 N N . PRO A 1 129 ? -4.029 -7.453 14.254 1.00 98.00 129 PRO A N 1
ATOM 945 C CA . PRO A 1 129 ? -2.770 -6.867 13.807 1.00 98.00 129 PRO A CA 1
ATOM 946 C C . PRO A 1 129 ? -2.411 -7.325 12.389 1.00 98.00 129 PRO A C 1
ATOM 948 O O . PRO A 1 129 ? -2.693 -8.457 12.001 1.00 98.00 129 PRO A O 1
ATOM 951 N N . ILE A 1 130 ? -1.739 -6.445 11.657 1.00 97.81 130 ILE A N 1
ATOM 952 C CA . ILE A 1 130 ? -1.062 -6.717 10.393 1.00 97.81 130 ILE A CA 1
ATOM 953 C C . ILE A 1 130 ? 0.431 -6.543 10.659 1.00 97.81 130 ILE A C 1
ATOM 955 O O . ILE A 1 130 ? 0.888 -5.438 10.961 1.00 97.81 130 ILE A O 1
ATOM 959 N N . ALA A 1 131 ? 1.178 -7.633 10.554 1.00 93.06 131 ALA A N 1
ATOM 960 C CA . ALA A 1 131 ? 2.617 -7.678 10.775 1.00 93.06 131 ALA A CA 1
ATOM 961 C C . ALA A 1 131 ? 3.406 -7.775 9.464 1.00 93.06 131 ALA A C 1
ATOM 963 O O . ALA A 1 131 ? 4.605 -7.508 9.451 1.00 93.06 131 ALA A O 1
ATOM 964 N N . THR A 1 132 ? 2.764 -8.160 8.359 1.00 96.19 132 THR A N 1
ATOM 965 C CA . THR A 1 132 ? 3.440 -8.401 7.078 1.00 96.19 132 THR A CA 1
ATOM 966 C C . THR A 1 132 ? 2.732 -7.736 5.901 1.00 96.19 132 THR A C 1
ATOM 968 O O . THR A 1 132 ? 1.519 -7.531 5.914 1.00 96.19 132 THR A O 1
ATOM 971 N N . LEU A 1 133 ? 3.485 -7.472 4.827 1.00 95.81 133 LEU A N 1
ATOM 972 C CA . LEU A 1 133 ? 2.905 -7.022 3.558 1.00 95.81 133 LEU A CA 1
ATOM 973 C C . LEU A 1 133 ? 1.905 -8.040 2.992 1.00 95.81 133 LEU A C 1
ATOM 975 O O . LEU A 1 133 ? 0.931 -7.650 2.368 1.00 95.81 133 LEU A O 1
ATOM 979 N N . GLU A 1 134 ? 2.101 -9.336 3.224 1.00 96.94 134 GLU A N 1
ATOM 980 C CA . GLU A 1 134 ? 1.169 -10.364 2.754 1.00 96.94 134 GLU A CA 1
ATOM 981 C C . GLU A 1 134 ? -0.189 -10.285 3.468 1.00 96.94 134 GLU A C 1
ATOM 983 O O . GLU A 1 134 ? -1.238 -10.370 2.833 1.00 96.94 134 GLU A O 1
ATOM 988 N N . GLU A 1 135 ? -0.192 -10.047 4.780 1.00 97.75 135 GLU A N 1
ATOM 989 C CA . GLU A 1 135 ? -1.428 -9.802 5.532 1.00 97.75 135 GLU A CA 1
ATOM 990 C C . GLU A 1 135 ? -2.095 -8.492 5.100 1.00 97.75 135 GLU A C 1
ATOM 992 O O . GLU A 1 135 ? -3.318 -8.447 4.958 1.00 97.75 135 GLU A O 1
ATOM 997 N N . LEU A 1 136 ? -1.304 -7.443 4.831 1.00 97.81 136 LEU A N 1
ATOM 998 C CA . LEU A 1 136 ? -1.831 -6.189 4.297 1.00 97.81 136 LEU A CA 1
ATOM 999 C C . LEU A 1 136 ? -2.492 -6.409 2.934 1.00 97.81 136 LEU A C 1
ATOM 1001 O O . LEU A 1 136 ? -3.608 -5.944 2.724 1.00 97.81 136 LEU A O 1
ATOM 1005 N N . ARG A 1 137 ? -1.843 -7.168 2.043 1.00 97.75 137 ARG A N 1
ATOM 1006 C CA . ARG A 1 137 ? -2.367 -7.534 0.722 1.00 97.75 137 ARG A CA 1
ATOM 1007 C C . ARG A 1 137 ? -3.747 -8.172 0.837 1.00 97.75 137 ARG A C 1
ATOM 1009 O O . ARG A 1 137 ? -4.676 -7.750 0.158 1.00 97.75 137 ARG A O 1
ATOM 1016 N N . VAL A 1 138 ? -3.899 -9.152 1.729 1.00 97.88 138 VAL A N 1
ATOM 1017 C CA . VAL A 1 138 ? -5.188 -9.818 1.979 1.00 97.88 138 VAL A CA 1
ATOM 1018 C C . VAL A 1 138 ? -6.238 -8.836 2.511 1.00 97.88 138 VAL A C 1
ATOM 1020 O O . VAL A 1 138 ? -7.412 -8.959 2.171 1.00 97.88 138 VAL A O 1
ATOM 1023 N N . ALA A 1 139 ? -5.836 -7.855 3.320 1.00 97.94 139 ALA A N 1
ATOM 1024 C CA . ALA A 1 139 ? -6.742 -6.871 3.908 1.00 97.94 139 ALA A CA 1
ATOM 1025 C C . ALA A 1 139 ? -7.221 -5.780 2.932 1.00 97.94 139 ALA A C 1
ATOM 1027 O O . ALA A 1 139 ? -8.202 -5.106 3.247 1.00 97.94 139 ALA A O 1
ATOM 1028 N N . VAL A 1 140 ? -6.561 -5.599 1.782 1.00 98.00 140 VAL A N 1
ATOM 1029 C CA . VAL A 1 140 ? -6.904 -4.569 0.775 1.00 98.00 140 VAL A CA 1
ATOM 1030 C C . VAL A 1 140 ? -7.303 -5.143 -0.586 1.00 98.00 140 VAL A C 1
ATOM 1032 O O . VAL A 1 140 ? -7.729 -4.403 -1.462 1.00 98.00 140 VAL A O 1
ATOM 1035 N N . ALA A 1 141 ? -7.174 -6.455 -0.786 1.00 97.19 141 ALA A N 1
ATOM 1036 C CA . ALA A 1 141 ? -7.624 -7.117 -2.003 1.00 97.19 141 ALA A CA 1
ATOM 1037 C C . ALA A 1 141 ? -9.157 -7.345 -2.010 1.00 97.19 141 ALA A C 1
ATOM 1039 O O . ALA A 1 141 ? -9.750 -7.594 -0.957 1.00 97.19 141 ALA A O 1
ATOM 1040 N N . PRO A 1 142 ? -9.803 -7.374 -3.193 1.00 98.06 142 PRO A N 1
ATOM 1041 C CA . PRO A 1 142 ? -9.224 -7.114 -4.510 1.00 98.06 142 PRO A CA 1
ATOM 1042 C C . PRO A 1 142 ? -8.971 -5.619 -4.752 1.00 98.06 142 PRO A C 1
ATOM 1044 O O . PRO A 1 142 ? -9.687 -4.769 -4.243 1.00 98.06 142 PRO A O 1
ATOM 1047 N N . LEU A 1 143 ? -7.973 -5.322 -5.581 1.00 98.00 143 LEU A N 1
ATOM 1048 C CA . LEU A 1 143 ? -7.709 -3.988 -6.107 1.00 98.00 143 LEU A CA 1
ATOM 1049 C C . LEU A 1 143 ? -8.623 -3.759 -7.319 1.00 98.00 143 LEU A C 1
ATOM 1051 O O . LEU A 1 143 ? -8.580 -4.509 -8.306 1.00 98.00 143 LEU A O 1
ATOM 1055 N N . GLU A 1 144 ? -9.458 -2.732 -7.269 1.00 96.38 144 GLU A N 1
ATOM 1056 C CA . GLU A 1 144 ? -10.487 -2.472 -8.279 1.00 96.38 144 GLU A CA 1
ATOM 1057 C C . GLU A 1 144 ? -10.092 -1.326 -9.216 1.00 96.38 144 GLU A C 1
ATOM 1059 O O . GLU A 1 144 ? -10.433 -1.347 -10.405 1.00 96.38 144 GLU A O 1
ATOM 1064 N N . THR A 1 145 ? -9.291 -0.387 -8.721 1.00 97.00 145 THR A N 1
ATOM 1065 C CA . THR A 1 145 ? -8.906 0.840 -9.426 1.00 97.00 145 THR A CA 1
ATOM 1066 C C . THR A 1 145 ? -7.404 0.921 -9.692 1.00 97.00 145 THR A C 1
ATOM 1068 O O . THR A 1 145 ? -6.591 0.233 -9.070 1.00 97.00 145 THR A O 1
ATOM 1071 N N . VAL A 1 146 ? -7.024 1.776 -10.645 1.00 96.19 146 VAL A N 1
ATOM 1072 C CA . VAL A 1 146 ? -5.612 2.068 -10.928 1.00 96.19 146 VAL A CA 1
ATOM 1073 C C . VAL A 1 146 ? -4.969 2.778 -9.734 1.00 96.19 146 VAL A C 1
ATOM 1075 O O . VAL A 1 146 ? -3.815 2.519 -9.409 1.00 96.19 146 VAL A O 1
ATOM 1078 N N . GLU A 1 147 ? -5.703 3.656 -9.059 1.00 95.69 147 GLU A N 1
ATOM 1079 C CA . GLU A 1 147 ? -5.238 4.401 -7.892 1.00 95.69 147 GLU A CA 1
ATOM 1080 C C . GLU A 1 147 ? -4.866 3.461 -6.737 1.00 95.69 1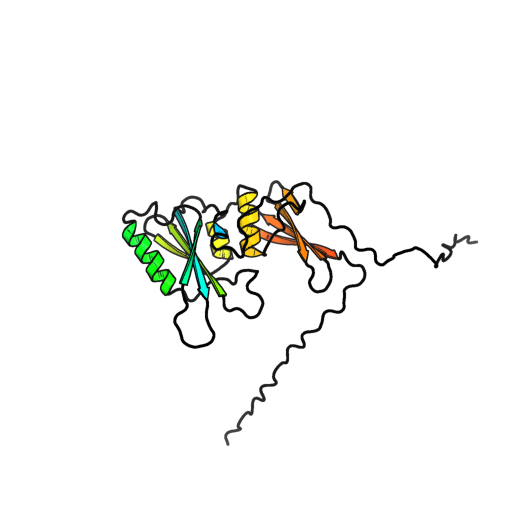47 GLU A C 1
ATOM 1082 O O . GLU A 1 147 ? -3.779 3.591 -6.171 1.00 95.69 147 GLU A O 1
ATOM 1087 N N . GLU A 1 148 ? -5.707 2.463 -6.450 1.00 96.88 148 GLU A N 1
ATOM 1088 C CA . GLU A 1 148 ? -5.413 1.415 -5.462 1.00 96.88 148 GLU A CA 1
ATOM 1089 C C . GLU A 1 148 ? -4.201 0.577 -5.874 1.00 96.88 148 GLU A C 1
ATOM 1091 O O . GLU A 1 148 ? -3.343 0.270 -5.045 1.00 96.88 148 GLU A O 1
ATOM 1096 N N . ALA A 1 149 ? -4.100 0.237 -7.163 1.00 97.44 149 ALA A N 1
ATOM 1097 C CA . ALA A 1 149 ? -2.971 -0.497 -7.720 1.00 97.44 149 ALA A CA 1
ATOM 1098 C C . ALA A 1 149 ? -1.648 0.263 -7.551 1.00 97.44 149 ALA A C 1
ATOM 1100 O O . ALA A 1 149 ? -0.655 -0.322 -7.113 1.00 97.44 149 ALA A O 1
ATOM 1101 N N . VAL A 1 150 ? -1.633 1.567 -7.842 1.00 96.06 150 VAL A N 1
ATOM 1102 C CA . VAL A 1 150 ? -0.461 2.431 -7.647 1.00 96.06 150 VAL A CA 1
ATOM 1103 C C . VAL A 1 150 ? -0.134 2.573 -6.162 1.00 96.06 150 VAL A C 1
ATOM 1105 O O . VAL A 1 150 ? 1.030 2.418 -5.795 1.00 96.06 150 VAL A O 1
ATOM 1108 N N . ALA A 1 151 ? -1.125 2.823 -5.302 1.00 95.19 151 ALA A N 1
ATOM 1109 C CA . ALA A 1 151 ? -0.909 2.946 -3.860 1.00 95.19 151 ALA A CA 1
ATOM 1110 C C . ALA A 1 151 ? -0.309 1.658 -3.270 1.00 95.19 151 ALA A C 1
ATOM 1112 O O . ALA A 1 151 ? 0.706 1.700 -2.572 1.00 95.19 151 ALA A O 1
ATOM 1113 N N . TRP A 1 152 ? -0.870 0.498 -3.624 1.00 96.81 152 TRP A N 1
ATOM 1114 C CA . TRP A 1 152 ? -0.348 -0.801 -3.205 1.00 96.81 152 TRP A CA 1
ATOM 1115 C C . TRP A 1 152 ? 1.065 -1.057 -3.739 1.00 96.81 152 TRP A C 1
ATOM 1117 O O . TRP A 1 152 ? 1.948 -1.495 -2.994 1.00 96.81 152 TRP A O 1
ATOM 1127 N N . PHE A 1 153 ? 1.309 -0.746 -5.014 1.00 96.06 153 PHE A N 1
ATOM 1128 C CA . PHE A 1 153 ? 2.631 -0.891 -5.611 1.00 96.06 153 PHE A CA 1
ATOM 1129 C C . PHE A 1 153 ? 3.675 -0.047 -4.873 1.00 96.06 153 PHE A C 1
ATOM 1131 O O . PHE A 1 153 ? 4.758 -0.552 -4.576 1.00 96.06 153 PHE A O 1
ATOM 1138 N N . GLN A 1 154 ? 3.348 1.201 -4.525 1.00 93.19 154 GLN A N 1
ATOM 1139 C CA . GLN A 1 154 ? 4.274 2.096 -3.831 1.00 93.19 154 GLN A CA 1
ATOM 1140 C C . GLN A 1 154 ? 4.611 1.625 -2.418 1.00 93.19 154 GLN A C 1
ATOM 1142 O O . GLN A 1 154 ? 5.782 1.642 -2.038 1.00 93.19 154 GLN A O 1
ATOM 1147 N N . VAL A 1 155 ? 3.621 1.123 -1.678 1.00 92.94 155 VAL A N 1
ATOM 1148 C CA . VAL A 1 155 ? 3.828 0.511 -0.356 1.00 92.94 155 VAL A CA 1
ATOM 1149 C C . VAL A 1 155 ? 4.732 -0.725 -0.437 1.00 92.94 155 VAL A C 1
ATOM 1151 O O . VAL A 1 155 ? 5.553 -0.947 0.449 1.00 92.94 155 VAL A O 1
ATOM 1154 N N . ASN A 1 156 ? 4.600 -1.539 -1.488 1.00 94.31 156 ASN A N 1
ATOM 1155 C CA . ASN A 1 156 ? 5.293 -2.827 -1.585 1.00 94.31 156 ASN A CA 1
ATOM 1156 C C . ASN A 1 156 ? 6.683 -2.742 -2.247 1.00 94.31 156 ASN A C 1
ATOM 1158 O O . ASN A 1 156 ? 7.614 -3.444 -1.848 1.00 94.31 156 ASN A O 1
ATOM 1162 N N . ARG A 1 157 ? 6.826 -1.918 -3.290 1.00 93.06 157 ARG A N 1
ATOM 1163 C CA . ARG A 1 157 ? 8.012 -1.880 -4.167 1.00 93.06 157 ARG A CA 1
ATOM 1164 C C . ARG A 1 157 ? 8.749 -0.548 -4.158 1.00 93.06 157 ARG A C 1
ATOM 1166 O O . ARG A 1 157 ? 9.900 -0.530 -4.589 1.00 93.06 157 ARG A O 1
ATOM 1173 N N . GLY A 1 158 ? 8.125 0.519 -3.669 1.00 88.69 158 GLY A N 1
ATOM 1174 C CA . GLY A 1 158 ? 8.696 1.862 -3.651 1.00 88.69 158 GLY A CA 1
ATOM 1175 C C . GLY A 1 158 ? 8.102 2.789 -4.713 1.00 88.69 158 GLY A C 1
ATOM 1176 O O . GLY A 1 158 ? 7.176 2.415 -5.436 1.00 88.69 158 GLY A O 1
ATOM 1177 N N . PRO A 1 159 ? 8.605 4.026 -4.798 1.00 88.69 159 PRO A N 1
ATOM 1178 C CA . PRO A 1 159 ? 7.945 5.104 -5.518 1.00 88.69 159 PRO A CA 1
ATOM 1179 C C . PRO A 1 159 ? 7.818 4.825 -7.018 1.00 88.69 159 PRO A C 1
ATOM 1181 O O . PRO A 1 159 ? 8.771 4.423 -7.687 1.00 88.69 159 PRO A O 1
ATOM 1184 N N . LEU A 1 160 ? 6.640 5.136 -7.562 1.00 90.25 160 LEU A N 1
ATOM 1185 C CA . LEU A 1 160 ? 6.429 5.297 -8.997 1.00 90.25 160 LEU A CA 1
ATOM 1186 C C . LEU A 1 160 ? 6.579 6.776 -9.343 1.00 90.25 160 LEU A C 1
ATOM 1188 O O . LEU A 1 160 ? 6.049 7.643 -8.646 1.00 90.25 160 LEU A O 1
ATOM 1192 N N . ARG A 1 161 ? 7.284 7.078 -10.435 1.00 88.94 161 ARG A N 1
ATOM 1193 C CA . ARG A 1 161 ? 7.320 8.444 -10.965 1.00 88.94 161 ARG A CA 1
ATOM 1194 C C . ARG A 1 161 ? 5.930 8.804 -11.482 1.00 88.94 161 ARG A C 1
ATOM 1196 O O . ARG A 1 161 ? 5.436 8.170 -12.412 1.00 88.94 161 ARG A O 1
ATOM 1203 N N . CYS A 1 162 ? 5.293 9.791 -10.859 1.00 86.88 162 CYS A N 1
ATOM 1204 C CA . CYS A 1 162 ? 4.025 10.310 -11.358 1.00 86.88 162 CYS A CA 1
ATOM 1205 C C . CYS A 1 162 ? 4.244 11.121 -12.642 1.00 86.88 162 CYS A C 1
ATOM 1207 O O . CYS A 1 162 ? 5.260 11.799 -12.782 1.00 86.88 162 CYS A O 1
ATOM 1209 N N . GLY A 1 163 ? 3.269 11.081 -13.552 1.00 83.69 163 GLY A N 1
ATOM 1210 C CA . GLY A 1 163 ? 3.293 11.844 -14.801 1.00 83.69 163 GLY A CA 1
ATOM 1211 C C . GLY A 1 163 ? 4.032 11.134 -15.934 1.00 83.69 163 GLY A C 1
ATOM 1212 O O . GLY A 1 163 ? 3.837 11.486 -17.095 1.00 83.69 163 GLY A O 1
ATOM 1213 N N . ASP A 1 164 ? 4.785 10.079 -15.619 1.00 90.38 164 ASP A N 1
ATOM 1214 C CA . ASP A 1 164 ? 5.443 9.234 -16.608 1.00 90.38 164 ASP A CA 1
ATOM 1215 C C . ASP A 1 164 ? 4.461 8.239 -17.235 1.00 90.38 164 ASP A C 1
ATOM 1217 O O . ASP A 1 164 ? 3.550 7.721 -16.587 1.00 90.38 164 ASP A O 1
ATOM 1221 N N . ARG A 1 165 ? 4.696 7.907 -18.506 1.00 95.94 165 ARG A N 1
ATOM 1222 C CA . ARG A 1 165 ? 4.021 6.814 -19.217 1.00 95.94 165 ARG A CA 1
ATOM 1223 C C . ARG A 1 165 ? 4.590 5.459 -18.794 1.00 95.94 165 ARG A C 1
ATOM 1225 O O . ARG A 1 165 ? 5.447 4.882 -19.467 1.00 95.94 165 ARG A O 1
ATOM 1232 N N . ASN A 1 166 ? 4.181 4.992 -17.621 1.00 96.81 166 ASN A N 1
ATOM 1233 C CA . ASN A 1 166 ? 4.757 3.840 -16.928 1.00 96.81 166 ASN A CA 1
ATOM 1234 C C . ASN A 1 166 ? 3.717 2.811 -16.457 1.00 96.81 166 ASN A C 1
ATOM 1236 O O . ASN A 1 166 ? 4.041 1.979 -15.605 1.00 96.81 166 ASN A O 1
ATOM 1240 N N . LEU A 1 167 ? 2.513 2.837 -17.035 1.00 97.81 167 LEU A N 1
ATOM 1241 C CA . LEU A 1 167 ? 1.416 1.932 -16.714 1.00 97.81 167 LEU A CA 1
ATOM 1242 C C . LEU A 1 167 ? 0.809 1.302 -17.974 1.00 97.81 167 LEU A C 1
ATOM 1244 O O . LEU A 1 167 ? 0.624 1.959 -18.997 1.00 97.81 167 LEU A O 1
ATOM 1248 N N . GLU A 1 168 ? 0.449 0.030 -17.873 1.00 98.06 168 GLU A N 1
ATOM 1249 C CA . GLU A 1 168 ? -0.431 -0.668 -18.808 1.00 98.06 168 GLU A CA 1
ATOM 1250 C C . GLU A 1 168 ? -1.513 -1.410 -18.018 1.00 98.06 168 GLU A C 1
ATOM 1252 O O . GLU A 1 168 ? -1.201 -2.258 -17.176 1.00 98.06 168 GLU A O 1
ATOM 1257 N N . SER A 1 169 ? -2.781 -1.098 -18.275 1.00 97.50 169 SER A N 1
ATOM 1258 C CA . SER A 1 169 ? -3.913 -1.813 -17.690 1.00 97.50 169 SER A CA 1
ATOM 1259 C C . SER A 1 169 ? -4.190 -3.114 -18.446 1.00 97.50 169 SER A C 1
ATOM 1261 O O . SER A 1 169 ? -4.234 -3.152 -19.675 1.00 97.50 169 SER A O 1
ATOM 1263 N N . ALA A 1 170 ? -4.438 -4.189 -17.702 1.00 94.88 170 ALA A N 1
ATOM 1264 C CA . ALA A 1 170 ? -4.794 -5.499 -18.232 1.00 94.88 170 ALA A CA 1
ATOM 1265 C C . ALA A 1 170 ? -6.072 -6.033 -17.565 1.00 94.88 170 ALA A C 1
ATOM 1267 O O . ALA A 1 170 ? -6.511 -5.569 -16.510 1.00 94.88 170 ALA A O 1
ATOM 1268 N N . SER A 1 171 ? -6.690 -7.053 -18.165 1.00 95.06 171 SER A N 1
ATOM 1269 C CA . SER A 1 171 ? -7.912 -7.658 -17.616 1.00 95.06 171 SER A CA 1
ATOM 1270 C C . SER A 1 171 ? -7.717 -8.265 -16.223 1.00 95.06 171 SER A C 1
ATOM 1272 O O . SER A 1 171 ? -8.649 -8.285 -15.426 1.00 95.06 171 SER A O 1
ATOM 1274 N N . ASP A 1 172 ? -6.515 -8.760 -15.924 1.00 95.81 172 ASP A N 1
ATOM 1275 C CA . ASP A 1 172 ? -6.178 -9.440 -14.671 1.00 95.81 172 ASP A CA 1
ATOM 1276 C C . ASP A 1 172 ? -5.308 -8.595 -13.724 1.00 95.81 172 ASP A C 1
ATOM 1278 O O . ASP A 1 172 ? -4.872 -9.092 -12.681 1.00 95.81 172 ASP A O 1
ATOM 1282 N N . GLY A 1 173 ? -5.093 -7.313 -14.044 1.00 97.81 173 GLY A N 1
ATOM 1283 C CA . GLY A 1 173 ? -4.318 -6.395 -13.218 1.00 97.81 173 GLY A CA 1
ATOM 1284 C C . GLY A 1 173 ? -3.642 -5.291 -14.025 1.00 97.81 173 GLY A C 1
ATOM 1285 O O . GLY A 1 173 ? -4.258 -4.692 -14.902 1.00 97.81 173 GLY A O 1
ATOM 1286 N N . TRP A 1 174 ? -2.376 -5.019 -13.720 1.00 98.50 174 TRP A N 1
ATOM 1287 C CA . TRP A 1 174 ? -1.607 -3.912 -14.286 1.00 98.50 174 TRP A CA 1
ATOM 1288 C C . TRP A 1 174 ? -0.147 -4.299 -14.490 1.00 98.50 174 TRP A C 1
ATOM 1290 O O . TRP A 1 174 ? 0.386 -5.160 -13.786 1.00 98.50 174 TRP A O 1
ATOM 1300 N N . VAL A 1 175 ? 0.520 -3.632 -15.425 1.00 98.31 175 VAL A N 1
ATOM 1301 C CA . VAL A 1 175 ? 1.971 -3.685 -15.587 1.00 98.31 175 VAL A CA 1
ATOM 1302 C C . VAL A 1 175 ? 2.548 -2.304 -15.316 1.00 98.31 175 VAL A C 1
ATOM 1304 O O . VAL A 1 175 ? 2.180 -1.329 -15.965 1.00 98.31 175 VAL A O 1
ATOM 1307 N N . PHE A 1 176 ? 3.477 -2.234 -14.367 1.00 97.88 176 PHE A N 1
ATOM 1308 C CA . PHE A 1 176 ? 4.219 -1.024 -14.034 1.00 97.88 176 PHE A CA 1
ATOM 1309 C C . PHE A 1 176 ? 5.640 -1.101 -14.560 1.00 97.88 176 PHE A C 1
ATOM 1311 O O . PHE A 1 176 ? 6.312 -2.122 -14.395 1.00 97.88 176 PHE A O 1
ATOM 1318 N N . ARG A 1 177 ? 6.129 0.006 -15.112 1.00 96.56 177 ARG A N 1
ATOM 1319 C CA . ARG A 1 177 ? 7.539 0.186 -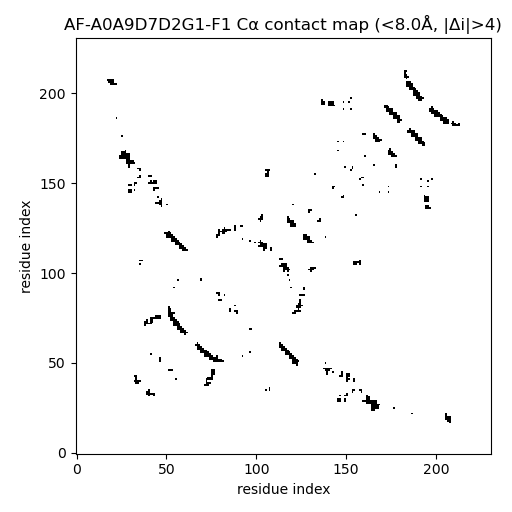15.453 1.00 96.56 177 ARG A CA 1
ATOM 1320 C C . ARG A 1 177 ? 8.222 1.060 -14.407 1.00 96.56 177 ARG A C 1
ATOM 1322 O O . ARG A 1 177 ? 7.795 2.181 -14.148 1.00 96.56 177 ARG A O 1
ATOM 1329 N N . VAL A 1 178 ? 9.320 0.573 -13.846 1.00 95.19 178 VAL A N 1
ATOM 1330 C CA . VAL A 1 178 ? 10.137 1.309 -12.873 1.00 95.19 178 VAL A CA 1
ATOM 1331 C C . VAL A 1 178 ? 11.562 1.404 -13.382 1.00 95.19 178 VAL A C 1
ATOM 1333 O O . VAL A 1 178 ? 12.138 0.400 -13.793 1.00 95.19 178 VAL A O 1
ATOM 1336 N N . GLU A 1 179 ? 12.151 2.592 -13.312 1.00 92.38 179 GLU A N 1
ATOM 1337 C CA . GLU A 1 179 ? 13.579 2.774 -13.560 1.00 92.38 179 GLU A CA 1
ATOM 1338 C C . GLU A 1 179 ? 14.375 2.618 -12.271 1.00 92.38 179 GLU A C 1
ATOM 1340 O O . GLU A 1 179 ? 14.024 3.175 -11.232 1.00 92.38 179 GLU A O 1
ATOM 1345 N N . SER A 1 180 ? 15.487 1.899 -12.353 1.00 88.12 180 SER A N 1
ATOM 1346 C CA . SER A 1 180 ? 16.504 1.854 -11.314 1.00 88.12 180 SER A CA 1
ATOM 1347 C C . SER A 1 180 ? 17.781 2.477 -11.857 1.00 88.12 180 SER A C 1
ATOM 1349 O O . SER A 1 180 ? 18.269 2.078 -12.911 1.00 88.12 180 SER A O 1
ATOM 1351 N N . THR A 1 181 ? 18.326 3.453 -11.134 1.00 81.12 181 THR A N 1
ATOM 1352 C CA . THR A 1 181 ? 19.587 4.139 -11.466 1.00 81.12 181 THR A CA 1
ATOM 1353 C C . THR A 1 181 ? 20.742 3.671 -10.579 1.00 81.12 181 THR A C 1
ATOM 1355 O O . THR A 1 181 ? 21.697 4.410 -10.367 1.00 81.12 181 THR A O 1
ATOM 1358 N N . GLY A 1 182 ? 20.620 2.491 -9.964 1.00 76.44 182 GLY A N 1
ATOM 1359 C CA . GLY A 1 182 ? 21.633 1.958 -9.060 1.00 76.44 182 GLY A CA 1
ATOM 1360 C C . GLY A 1 182 ? 22.877 1.480 -9.810 1.00 76.44 182 GLY A C 1
ATOM 1361 O O . GLY A 1 182 ? 23.655 2.249 -10.361 1.00 76.44 182 GLY A O 1
ATOM 1362 N N . CYS A 1 183 ? 23.088 0.170 -9.798 1.00 69.62 183 CYS A N 1
ATOM 1363 C CA . CYS A 1 183 ? 24.182 -0.521 -10.474 1.00 69.62 183 CYS A CA 1
ATOM 1364 C C . CYS A 1 183 ? 24.020 -0.543 -12.014 1.00 69.62 183 CYS A C 1
ATOM 1366 O O . CYS A 1 183 ? 23.878 -1.609 -12.620 1.00 69.62 183 CYS A O 1
ATOM 1368 N N . GLY A 1 184 ? 24.015 0.645 -12.624 1.00 80.31 184 GLY A N 1
ATOM 1369 C CA . GLY A 1 184 ? 23.619 0.907 -14.010 1.00 80.31 184 GLY A CA 1
ATOM 1370 C C . GLY A 1 184 ? 22.143 1.302 -14.131 1.00 80.31 184 GLY A C 1
ATOM 1371 O O . GLY A 1 184 ? 21.331 0.979 -13.257 1.00 80.31 184 GLY A O 1
ATOM 1372 N N . HIS A 1 185 ? 21.796 1.991 -15.221 1.00 87.81 185 HIS A N 1
ATOM 1373 C CA . HIS A 1 185 ? 20.409 2.365 -15.521 1.00 87.81 185 HIS A CA 1
ATOM 1374 C C . HIS A 1 185 ? 19.651 1.179 -16.124 1.00 87.81 185 HIS A C 1
ATOM 1376 O O . HIS A 1 185 ? 20.048 0.601 -17.142 1.00 87.81 185 HIS A O 1
ATOM 1382 N N . ARG A 1 186 ? 18.566 0.774 -15.467 1.00 91.38 186 ARG A N 1
ATOM 1383 C CA . ARG A 1 186 ? 17.700 -0.338 -15.876 1.00 91.38 186 ARG A CA 1
ATOM 1384 C C . ARG A 1 186 ? 16.246 0.069 -15.777 1.00 91.38 186 ARG A C 1
ATOM 1386 O O . ARG A 1 186 ? 15.883 0.874 -14.927 1.00 91.38 186 ARG A O 1
ATOM 1393 N N . GLU A 1 187 ? 15.410 -0.567 -16.576 1.00 94.31 187 GLU A N 1
ATOM 1394 C CA . GLU A 1 187 ? 13.971 -0.593 -16.369 1.00 94.31 187 GLU A CA 1
ATOM 1395 C C . GLU A 1 187 ? 13.505 -2.004 -15.998 1.00 94.31 187 GLU A C 1
ATOM 1397 O O . GLU A 1 187 ? 13.980 -3.014 -16.526 1.00 94.31 187 GLU A O 1
ATOM 1402 N N . HIS A 1 188 ? 12.554 -2.057 -15.076 1.00 95.62 188 HIS A N 1
ATOM 1403 C CA . HIS A 1 188 ? 11.909 -3.263 -14.589 1.00 95.62 188 HIS A CA 1
ATOM 1404 C C . HIS A 1 188 ? 10.414 -3.166 -14.871 1.00 95.62 188 HIS A C 1
ATOM 1406 O O . HIS A 1 188 ? 9.802 -2.132 -14.608 1.00 95.62 188 HIS A O 1
ATOM 1412 N N . PHE A 1 189 ? 9.826 -4.251 -15.360 1.00 97.25 189 PHE A N 1
ATOM 1413 C CA . PHE A 1 189 ? 8.394 -4.360 -15.607 1.00 97.25 189 PHE A CA 1
ATOM 1414 C C . PHE A 1 189 ? 7.790 -5.321 -14.598 1.00 97.25 189 PHE A C 1
ATOM 1416 O O . PHE A 1 189 ? 8.113 -6.515 -14.578 1.00 97.25 189 PHE A O 1
ATOM 1423 N N . PHE A 1 190 ? 6.902 -4.806 -13.764 1.00 98.12 190 PHE A N 1
ATOM 1424 C CA . PHE A 1 190 ? 6.230 -5.565 -12.727 1.00 98.12 190 PHE A CA 1
ATOM 1425 C C . PHE A 1 190 ? 4.776 -5.775 -13.098 1.00 98.12 190 PHE A C 1
ATOM 1427 O O . PHE A 1 190 ? 4.059 -4.804 -13.310 1.00 98.12 190 PHE A O 1
ATOM 1434 N N . LYS A 1 191 ? 4.330 -7.029 -13.122 1.00 98.31 191 LYS A N 1
ATOM 1435 C CA . LYS A 1 191 ? 2.906 -7.341 -13.181 1.00 98.31 191 LYS A CA 1
ATOM 1436 C C . LYS A 1 191 ? 2.347 -7.348 -11.764 1.00 98.31 191 LYS A C 1
ATOM 1438 O O . LYS A 1 191 ? 2.850 -8.093 -10.922 1.00 98.31 191 LYS A O 1
ATOM 1443 N N . LEU A 1 192 ? 1.322 -6.538 -11.535 1.00 98.50 192 LEU A N 1
ATOM 1444 C CA . LEU A 1 192 ? 0.490 -6.523 -10.340 1.00 98.50 192 LEU A CA 1
ATOM 1445 C C . LEU A 1 192 ? -0.866 -7.138 -10.685 1.00 98.50 192 LEU A C 1
ATOM 1447 O O . LEU A 1 192 ? -1.568 -6.617 -11.546 1.00 98.50 192 LEU A O 1
ATOM 1451 N N . THR A 1 193 ? -1.251 -8.221 -10.026 1.00 98.62 193 THR A N 1
ATOM 1452 C CA . THR A 1 193 ? -2.575 -8.831 -10.197 1.00 98.62 193 THR A CA 1
ATOM 1453 C C . THR A 1 193 ? -3.633 -8.147 -9.329 1.00 98.62 193 THR A C 1
ATOM 1455 O O . THR A 1 193 ? -3.320 -7.459 -8.357 1.00 98.62 193 THR A O 1
ATOM 1458 N N . ARG A 1 194 ? -4.913 -8.365 -9.654 1.00 98.00 194 ARG A N 1
ATOM 1459 C CA . ARG A 1 194 ? -6.064 -7.839 -8.889 1.00 98.00 194 ARG A CA 1
ATOM 1460 C C . ARG A 1 194 ? -6.087 -8.269 -7.419 1.00 98.00 194 ARG A C 1
ATOM 1462 O O . ARG A 1 194 ? -6.616 -7.545 -6.590 1.00 98.00 194 ARG A O 1
ATOM 1469 N N . ASP A 1 195 ? -5.517 -9.418 -7.074 1.00 98.06 195 ASP A N 1
ATOM 1470 C CA . ASP A 1 195 ? -5.380 -9.867 -5.683 1.00 98.06 195 ASP A CA 1
ATOM 1471 C C . ASP A 1 195 ? -4.140 -9.283 -4.980 1.00 98.06 195 ASP A C 1
ATOM 1473 O O . ASP A 1 195 ? -3.860 -9.624 -3.834 1.00 98.06 195 ASP A O 1
ATOM 1477 N N . GLY A 1 196 ? -3.379 -8.409 -5.642 1.00 97.81 196 GLY A N 1
ATOM 1478 C CA . GLY A 1 196 ? -2.254 -7.703 -5.042 1.00 97.81 196 GLY A CA 1
ATOM 1479 C C . GLY A 1 196 ? -0.890 -8.383 -5.209 1.00 97.81 196 GLY A C 1
ATOM 1480 O O . GLY A 1 196 ? 0.096 -7.900 -4.651 1.00 97.81 196 GLY A O 1
ATOM 1481 N N . ALA A 1 197 ? -0.777 -9.503 -5.930 1.00 97.88 197 ALA A N 1
ATOM 1482 C CA . ALA A 1 197 ? 0.517 -10.161 -6.118 1.00 97.88 197 ALA A CA 1
ATOM 1483 C C . ALA A 1 197 ? 1.384 -9.397 -7.132 1.00 97.88 197 ALA A C 1
ATOM 1485 O O . ALA A 1 197 ? 0.925 -9.047 -8.218 1.00 97.88 197 ALA A O 1
ATOM 1486 N N . ILE A 1 198 ? 2.656 -9.161 -6.792 1.00 97.62 198 ILE A N 1
ATOM 1487 C CA . ILE A 1 198 ? 3.610 -8.446 -7.651 1.00 97.62 198 ILE A CA 1
ATOM 1488 C C . ILE A 1 198 ? 4.694 -9.403 -8.134 1.00 97.62 198 ILE A C 1
ATOM 1490 O O . ILE A 1 198 ? 5.372 -10.053 -7.339 1.00 97.62 198 ILE A O 1
ATOM 1494 N N . THR A 1 199 ? 4.907 -9.447 -9.447 1.00 97.56 199 THR A N 1
ATOM 1495 C CA . THR A 1 199 ? 5.935 -10.282 -10.079 1.00 97.56 199 THR A CA 1
ATOM 1496 C C . THR A 1 199 ? 6.772 -9.466 -11.056 1.00 97.56 199 THR A C 1
ATOM 1498 O O . THR A 1 199 ? 6.242 -8.691 -11.848 1.00 97.56 199 THR A O 1
ATOM 1501 N N . LEU A 1 200 ? 8.097 -9.628 -11.015 1.00 96.88 200 LEU A N 1
ATOM 1502 C CA . LEU A 1 200 ? 8.977 -9.093 -12.055 1.00 96.88 200 LEU A CA 1
ATOM 1503 C C . LEU A 1 200 ? 8.802 -9.944 -13.316 1.00 96.88 200 LEU A C 1
ATOM 1505 O O . LEU A 1 200 ? 9.067 -11.143 -13.290 1.00 96.88 200 LEU A O 1
ATOM 1509 N N . THR A 1 201 ? 8.372 -9.328 -14.412 1.00 97.50 201 THR A N 1
ATOM 1510 C CA . THR A 1 201 ? 8.111 -10.029 -15.681 1.00 97.50 201 THR A CA 1
ATOM 1511 C C . THR A 1 201 ? 9.198 -9.791 -16.717 1.00 97.50 201 THR A C 1
ATOM 1513 O O . THR A 1 201 ? 9.503 -10.679 -17.511 1.00 97.50 201 THR A O 1
ATOM 1516 N N . ARG A 1 202 ? 9.811 -8.604 -16.703 1.00 96.25 202 ARG A N 1
ATOM 1517 C CA . ARG A 1 202 ? 10.874 -8.226 -17.633 1.00 96.25 202 ARG A CA 1
ATOM 1518 C C . ARG A 1 202 ? 11.834 -7.246 -16.977 1.00 96.25 202 ARG A C 1
ATOM 1520 O O . ARG A 1 202 ? 11.434 -6.405 -16.181 1.00 96.25 202 ARG A O 1
ATOM 1527 N N . GLU A 1 203 ? 13.096 -7.333 -17.365 1.00 95.12 203 GLU A N 1
ATOM 1528 C CA . GLU A 1 203 ? 14.135 -6.359 -17.041 1.00 95.12 203 GLU A CA 1
ATOM 1529 C C . GLU A 1 203 ? 14.877 -5.991 -18.330 1.00 95.12 203 GLU A C 1
ATOM 1531 O O . GLU A 1 203 ? 15.104 -6.853 -19.187 1.00 95.12 203 GLU A O 1
ATOM 1536 N N . ARG A 1 204 ? 15.235 -4.715 -18.487 1.00 93.31 204 ARG A N 1
ATOM 1537 C CA . ARG A 1 204 ? 16.027 -4.224 -19.619 1.00 93.31 204 ARG A CA 1
ATOM 1538 C C . ARG A 1 204 ? 17.061 -3.216 -19.128 1.00 93.31 204 ARG A C 1
ATOM 1540 O O . ARG A 1 204 ? 16.722 -2.279 -18.415 1.00 93.31 204 ARG A O 1
ATOM 1547 N N . ALA A 1 205 ? 18.318 -3.394 -19.522 1.00 90.25 205 ALA A N 1
ATOM 1548 C CA . ALA A 1 205 ? 19.340 -2.372 -19.318 1.00 90.25 205 ALA A CA 1
ATOM 1549 C C . ALA A 1 205 ? 19.100 -1.201 -20.280 1.00 90.25 205 ALA A C 1
ATOM 1551 O O . ALA A 1 205 ? 18.810 -1.427 -21.456 1.00 90.25 205 ALA A O 1
ATOM 1552 N N . LEU A 1 206 ? 19.214 0.022 -19.772 1.00 87.00 206 LEU A N 1
ATOM 1553 C CA . LEU A 1 206 ? 19.144 1.251 -20.562 1.00 87.00 206 LEU A CA 1
ATOM 1554 C C . LEU A 1 206 ? 20.546 1.769 -20.921 1.00 87.00 206 LEU A C 1
ATOM 1556 O O . LEU A 1 206 ? 20.712 2.430 -21.936 1.00 87.00 206 LEU A O 1
ATOM 1560 N N . GLU A 1 207 ? 21.577 1.367 -20.176 1.00 81.56 207 GLU A N 1
ATOM 1561 C CA . GLU A 1 207 ? 22.981 1.648 -20.497 1.00 81.56 207 GLU A CA 1
ATOM 1562 C C . GLU A 1 207 ? 23.685 0.432 -21.120 1.00 81.56 207 GLU A C 1
ATOM 1564 O O . GLU A 1 207 ? 23.620 -0.690 -20.609 1.00 81.56 207 GLU A O 1
ATOM 1569 N N . ALA A 1 208 ? 24.447 0.662 -22.195 1.00 64.62 208 ALA A N 1
ATOM 1570 C CA . ALA A 1 208 ? 25.222 -0.384 -22.872 1.00 64.62 208 ALA A CA 1
ATOM 1571 C C . ALA A 1 208 ? 26.462 -0.853 -22.080 1.00 64.62 208 ALA A C 1
ATOM 1573 O O . ALA A 1 208 ? 26.982 -1.945 -22.323 1.00 64.62 208 ALA A O 1
ATOM 1574 N N . LYS A 1 209 ? 26.961 -0.035 -21.143 1.00 67.00 209 LYS A N 1
ATOM 1575 C CA . LYS A 1 209 ? 28.094 -0.359 -20.266 1.00 67.00 209 LYS A CA 1
ATOM 1576 C C . LYS A 1 209 ? 27.732 0.008 -18.828 1.00 67.00 209 LYS A C 1
ATOM 1578 O O . LYS A 1 209 ? 27.815 1.187 -18.498 1.00 67.00 209 LYS A O 1
ATOM 1583 N N . PRO A 1 210 ? 27.362 -0.960 -17.972 1.00 61.34 210 PRO A N 1
ATOM 1584 C CA . PRO A 1 210 ? 27.073 -0.649 -16.581 1.00 61.34 210 PRO A CA 1
ATOM 1585 C C . PRO A 1 210 ? 28.322 -0.039 -15.943 1.00 61.34 210 PRO A C 1
ATOM 1587 O O . PRO A 1 210 ? 29.419 -0.601 -16.057 1.00 61.34 210 PRO A O 1
ATOM 1590 N N . ALA A 1 211 ? 28.169 1.108 -15.280 1.00 62.09 211 ALA A N 1
ATOM 1591 C CA . ALA A 1 211 ? 29.220 1.625 -14.416 1.00 62.09 211 ALA A CA 1
ATOM 1592 C C . ALA A 1 211 ? 29.632 0.517 -13.424 1.00 62.09 211 ALA A C 1
ATOM 1594 O O . ALA A 1 211 ? 28.761 -0.199 -12.914 1.00 62.09 211 ALA A O 1
ATOM 1595 N N . PRO A 1 212 ? 30.936 0.319 -13.153 1.00 63.75 212 PRO A N 1
ATOM 1596 C CA . PRO A 1 212 ? 31.357 -0.652 -12.158 1.00 63.75 212 PRO A CA 1
ATOM 1597 C C . PRO A 1 212 ? 30.704 -0.282 -10.829 1.00 63.75 212 PRO A C 1
ATOM 1599 O O . PRO A 1 212 ? 30.971 0.784 -10.275 1.00 63.75 212 PRO A O 1
ATOM 1602 N N . CYS A 1 213 ? 29.832 -1.155 -10.321 1.00 64.50 213 CYS A N 1
ATOM 1603 C CA . CYS A 1 213 ? 29.281 -0.967 -8.992 1.00 64.50 213 CYS A CA 1
ATOM 1604 C C . CYS A 1 213 ? 30.443 -0.920 -8.014 1.00 64.50 213 CYS A C 1
ATOM 1606 O O . CYS A 1 213 ? 31.249 -1.861 -8.021 1.00 64.50 213 CYS A O 1
ATOM 1608 N N . PRO A 1 214 ? 30.540 0.100 -7.148 1.00 59.53 214 PRO A N 1
ATOM 1609 C CA . PRO A 1 214 ? 31.403 -0.030 -5.998 1.00 59.53 214 PRO A CA 1
ATOM 1610 C C . PRO A 1 214 ? 30.915 -1.270 -5.253 1.00 59.53 214 PRO A C 1
ATOM 1612 O O . PRO A 1 214 ? 29.817 -1.293 -4.695 1.00 59.53 214 PRO A O 1
ATOM 1615 N N . LEU A 1 215 ? 31.710 -2.341 -5.304 1.00 52.50 215 LEU A N 1
ATOM 1616 C CA . LEU A 1 215 ? 31.560 -3.451 -4.388 1.00 52.50 215 LEU 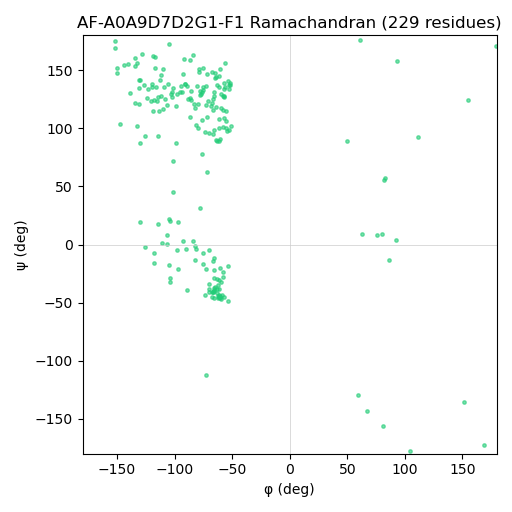A CA 1
ATOM 1617 C C . LEU A 1 215 ? 31.716 -2.810 -3.018 1.00 52.50 215 LEU A C 1
ATOM 1619 O O . LEU A 1 215 ? 32.832 -2.514 -2.589 1.00 52.50 215 LEU A O 1
ATOM 1623 N N . VAL A 1 216 ? 30.601 -2.567 -2.332 1.00 52.75 216 VAL A N 1
ATOM 1624 C CA . VAL A 1 216 ? 30.633 -2.429 -0.887 1.00 52.75 216 VAL A CA 1
ATOM 1625 C C . VAL A 1 216 ? 31.090 -3.802 -0.430 1.00 52.75 216 VAL A C 1
ATOM 1627 O O . VAL A 1 216 ? 30.289 -4.724 -0.275 1.00 52.75 216 VAL A O 1
ATOM 1630 N N . LEU A 1 217 ? 32.411 -3.975 -0.334 1.00 43.12 217 LEU A N 1
ATOM 1631 C CA . LEU A 1 217 ? 33.027 -5.077 0.369 1.00 43.12 217 LEU A CA 1
ATOM 1632 C C . LEU A 1 217 ? 32.374 -5.019 1.739 1.00 43.12 217 LEU A C 1
ATOM 1634 O O . LEU A 1 217 ? 32.739 -4.183 2.564 1.00 43.12 217 LEU A O 1
ATOM 1638 N N . ARG A 1 218 ? 31.346 -5.853 1.953 1.00 44.31 218 ARG A N 1
ATOM 1639 C CA . ARG A 1 218 ? 30.846 -6.163 3.284 1.00 44.31 218 ARG A CA 1
ATOM 1640 C C . ARG A 1 218 ? 32.104 -6.554 4.029 1.00 44.31 218 ARG A C 1
ATOM 1642 O O . ARG A 1 218 ? 32.621 -7.648 3.797 1.00 44.31 218 ARG A O 1
ATOM 1649 N N . GLN A 1 219 ? 32.633 -5.653 4.852 1.00 44.00 219 GLN A N 1
ATOM 1650 C CA . GLN A 1 219 ? 33.656 -6.003 5.811 1.00 44.00 219 GLN A CA 1
ATOM 1651 C C . GLN A 1 219 ? 32.979 -7.036 6.703 1.00 44.00 219 GLN A C 1
ATOM 1653 O O . GLN A 1 219 ? 32.270 -6.708 7.652 1.00 44.00 219 GLN A O 1
ATOM 1658 N N . ARG A 1 220 ? 33.119 -8.313 6.336 1.00 42.22 220 ARG A N 1
ATOM 1659 C CA . ARG A 1 220 ? 32.928 -9.428 7.243 1.00 42.22 220 ARG A CA 1
ATOM 1660 C C . ARG A 1 220 ? 33.988 -9.194 8.301 1.00 42.22 220 ARG A C 1
ATOM 1662 O O . ARG A 1 220 ? 35.130 -9.606 8.131 1.00 42.22 220 ARG A O 1
ATOM 1669 N N . SER A 1 221 ? 33.626 -8.440 9.333 1.00 44.72 221 SER A N 1
ATOM 1670 C CA . SER A 1 221 ? 34.430 -8.326 10.532 1.00 44.7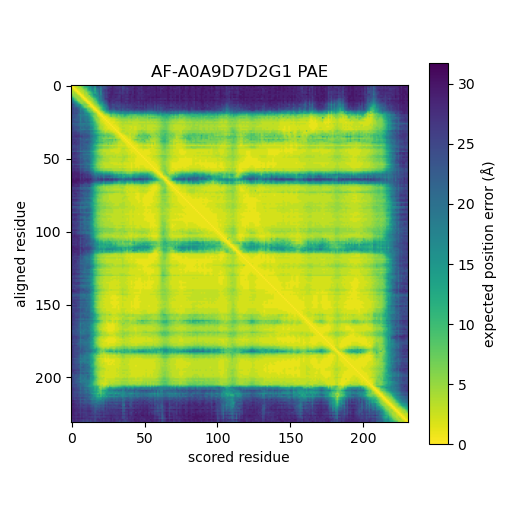2 221 SER A CA 1
ATOM 1671 C C . SER A 1 221 ? 34.620 -9.759 11.006 1.00 44.72 221 SER A C 1
ATOM 1673 O O . SER A 1 221 ? 33.656 -10.432 11.382 1.00 44.72 221 SER A O 1
ATOM 1675 N N . ALA A 1 222 ? 35.831 -10.278 10.822 1.00 46.06 222 ALA A N 1
ATOM 1676 C CA . ALA A 1 222 ? 36.205 -11.607 11.246 1.00 46.06 222 ALA A CA 1
ATOM 1677 C C . ALA A 1 222 ? 36.112 -11.613 12.773 1.00 46.06 222 ALA A C 1
ATOM 1679 O O . ALA A 1 222 ? 37.057 -11.263 13.474 1.00 46.06 222 ALA A O 1
ATOM 1680 N N . ARG A 1 223 ? 34.936 -11.960 13.307 1.00 47.91 223 ARG A N 1
ATOM 1681 C CA . ARG A 1 223 ? 34.808 -12.348 14.706 1.00 47.91 223 ARG A CA 1
ATOM 1682 C C . ARG A 1 223 ? 35.574 -13.654 14.848 1.00 47.91 223 ARG A C 1
ATOM 1684 O O . ARG A 1 223 ? 35.060 -14.728 14.551 1.00 47.91 223 ARG A O 1
ATOM 1691 N N . THR A 1 224 ? 36.824 -13.532 15.272 1.00 45.88 224 THR A N 1
ATOM 1692 C CA . THR A 1 224 ? 37.639 -14.621 15.794 1.00 45.88 224 THR A CA 1
ATOM 1693 C C . THR A 1 224 ? 36.869 -15.283 16.934 1.00 45.88 224 THR A C 1
ATOM 1695 O O . THR A 1 224 ? 36.862 -14.790 18.062 1.00 45.88 224 THR A O 1
ATOM 1698 N N . ILE A 1 225 ? 36.188 -16.391 16.643 1.00 45.56 225 ILE A N 1
ATOM 1699 C CA . ILE A 1 225 ? 35.675 -17.302 17.663 1.00 45.56 225 ILE A CA 1
ATOM 1700 C C . ILE A 1 225 ? 36.910 -17.985 18.257 1.00 45.56 225 ILE A C 1
ATOM 1702 O O . ILE A 1 225 ? 37.442 -18.933 17.685 1.00 45.56 225 ILE A O 1
ATOM 1706 N N . ARG A 1 226 ? 37.417 -17.475 19.385 1.00 50.78 226 ARG A N 1
ATOM 1707 C CA . ARG A 1 226 ? 38.324 -18.256 20.232 1.00 50.78 226 ARG A CA 1
ATOM 1708 C C . ARG A 1 226 ? 37.481 -19.308 20.947 1.00 50.78 226 ARG A C 1
ATOM 1710 O O . ARG A 1 226 ? 36.863 -19.014 21.967 1.00 50.78 226 ARG A O 1
ATOM 1717 N N . LEU A 1 227 ? 37.458 -20.519 20.399 1.00 43.19 227 LEU A N 1
ATOM 1718 C CA . LEU A 1 227 ? 37.116 -21.719 21.155 1.00 43.19 227 LEU A CA 1
ATOM 1719 C C . LEU A 1 227 ? 38.156 -21.861 22.272 1.00 43.19 227 LEU A C 1
ATOM 1721 O O . LEU A 1 227 ? 39.330 -22.115 22.015 1.00 43.19 227 LEU A O 1
ATOM 1725 N N . ARG A 1 228 ? 37.733 -21.608 23.512 1.00 55.91 228 ARG A N 1
ATOM 1726 C CA . ARG A 1 228 ? 38.466 -22.036 24.702 1.00 55.91 228 ARG A CA 1
ATOM 1727 C C . ARG A 1 228 ? 38.206 -23.532 24.837 1.00 55.91 228 ARG A C 1
ATOM 1729 O O . ARG A 1 228 ? 37.093 -23.927 25.171 1.00 55.91 228 ARG A O 1
ATOM 1736 N N . GLU A 1 229 ? 39.215 -24.337 24.533 1.00 45.16 229 GLU A N 1
ATOM 1737 C CA . GLU A 1 229 ? 39.277 -25.726 24.978 1.00 45.16 229 GLU A CA 1
ATOM 1738 C C . GLU A 1 229 ? 39.262 -25.723 26.512 1.00 45.16 229 GLU A C 1
ATOM 1740 O O . GLU A 1 229 ? 40.125 -25.123 27.154 1.00 45.16 229 GLU A O 1
ATOM 1745 N N . LEU A 1 230 ? 38.222 -26.322 27.090 1.00 44.44 230 LEU A N 1
ATOM 1746 C CA . LEU A 1 230 ? 38.216 -26.750 28.481 1.00 44.44 230 LEU A CA 1
ATOM 1747 C C . LEU A 1 230 ? 38.815 -28.157 28.500 1.00 44.44 230 LEU A C 1
ATOM 1749 O O . LEU A 1 230 ? 38.198 -29.097 27.998 1.00 44.44 230 LEU A O 1
ATOM 1753 N N . ALA A 1 231 ? 40.025 -28.246 29.043 1.00 50.91 231 ALA A N 1
ATOM 1754 C CA . ALA A 1 231 ? 40.517 -29.421 29.746 1.00 50.91 231 ALA A CA 1
ATOM 1755 C C . ALA A 1 231 ? 40.282 -29.207 31.247 1.00 50.91 231 ALA A C 1
ATOM 1757 O O . ALA A 1 231 ? 40.344 -28.028 31.677 1.00 50.91 231 ALA A O 1
#

Radius of gyration: 24.49 Å; Cα contacts (8 Å, |Δi|>4): 431; chains: 1; bounding box: 61×41×86 Å

Foldseek 3Di:
DDDDPDPDDPDDDDPDPQAQADDDFAPDFQADDDALPALQLCALFAFDPQWQKKWKWKWFDDPDDDQTDIDTSGMHHHAQPQAPDSVLLVVVQVVVSSVDPAADDFQPCPPPTPMGMWIWIHHHSDTHTGRDLVSVLQGRAQDDDSSNLQSLCCRPNNDDDGPGSAWDADPFFIWGWDWDPAQATKIWIWGAGSSGDIDTDDMDGSGPDGDHHPPPPPPPVPPPPPDDDDD